Protein AF-A0A5C5RC49-F1 (afdb_monomer_lite)

Sequence (187 aa):
WRLLLGAFFLVVSAVVFGSLWFALTTGGRTPYQDWSENLYLILFGFVGFLGLVIAPTMTATSINGDRKDATLAVVQATPASGAQLATGKLLGAWIASCMLLLVSSPYIVWSIVAANYPLWSSLLGVVVIALLFLAYCGVGLGFSALLARPIGSAAVTQLTMLFLLIGLPIIAVMLVPATESEVDAQR

InterPro domains:
  IPR032688 ABC-2 type transporter permease protein NosY-like [PF12679] (47-177)

Foldseek 3Di:
DVVVLVVLLVVLVCQLVVLLVVLVVPPDPCSQLVSLQCLLVSNLVVLLLVLLLVLLVQQLVPLVVVVVPPCPVVPVVDPDPPVNVLVVSLVVSLVVSVVSVVSCVVSLVSSCVSNVDDPVVSVVSSVVSSVSSSVSSVLSSVLSVPDPDSVVSVVVSSVVSCCVSPVVVVVVVVCVVVVVVVVVVVD

pLDDT: mean 71.77, std 14.39, range [42.97, 91.94]

Organism: NCBI:txid2591848

Radius of gyration: 20.91 Å; chains: 1; bounding box: 70×30×52 Å

Secondary structure (DSSP, 8-state):
-HHHHHHHHHHHHHHHHHHHHHHHHH--SSHHHHHHHHHHHHHHHHHHHHHHHHHHHHHHHHHHHHHHTTTHHHHTTS---HHHHHHHHHHHHHHHHHHHHHHHHHHHHHHHHHHT--HHHHHHHHHHHHHHHHHHHHHHHHHHHH-SSHHHHHHHHHHHHHIIIIIHHHHHHHHHHHHHHHHTT--

Structure (mmCIF, N/CA/C/O backbone):
data_AF-A0A5C5RC49-F1
#
_entry.id   AF-A0A5C5RC49-F1
#
loop_
_atom_site.group_PDB
_atom_site.id
_atom_site.type_symbol
_atom_site.label_atom_id
_atom_site.label_alt_id
_atom_site.label_comp_id
_atom_site.label_asym_id
_atom_site.label_entity_id
_atom_site.label_seq_id
_atom_site.pdbx_PDB_ins_code
_atom_site.Cartn_x
_atom_site.Cartn_y
_atom_site.Cartn_z
_atom_site.occupancy
_atom_site.B_iso_or_equiv
_atom_site.auth_seq_id
_atom_site.auth_comp_id
_atom_site.auth_asym_id
_atom_site.auth_atom_id
_atom_site.pdbx_PDB_model_num
ATOM 1 N N . TRP A 1 1 ? -18.980 2.398 -2.121 1.00 66.62 1 TRP A N 1
ATOM 2 C CA . TRP A 1 1 ? -17.857 1.452 -2.290 1.00 66.62 1 TRP A CA 1
ATOM 3 C C . TRP A 1 1 ? -17.375 1.372 -3.744 1.00 66.62 1 TRP A C 1
ATOM 5 O O . TRP A 1 1 ? -16.218 1.686 -3.968 1.00 66.62 1 TRP A O 1
ATOM 15 N N . ARG A 1 2 ? -18.230 1.085 -4.747 1.00 78.75 2 ARG A N 1
ATOM 16 C CA . ARG A 1 2 ? -17.837 1.037 -6.182 1.00 78.75 2 ARG A CA 1
ATOM 17 C C . ARG A 1 2 ? -17.135 2.304 -6.688 1.00 78.75 2 ARG A C 1
ATOM 19 O O . ARG A 1 2 ? -16.097 2.204 -7.324 1.00 78.75 2 ARG A O 1
ATOM 26 N N . LEU A 1 3 ? -17.667 3.482 -6.352 1.00 83.69 3 LEU A N 1
ATOM 27 C CA . LEU A 1 3 ? -17.054 4.774 -6.700 1.00 83.69 3 LEU A CA 1
ATOM 28 C C . LEU A 1 3 ? -15.661 4.957 -6.085 1.00 83.69 3 LEU A C 1
ATOM 30 O O . LEU A 1 3 ? -14.779 5.512 -6.723 1.00 83.69 3 LEU A O 1
ATOM 34 N N . LEU A 1 4 ? -15.460 4.462 -4.864 1.00 81.19 4 LEU A N 1
ATOM 35 C CA . LEU A 1 4 ? -14.201 4.589 -4.132 1.00 81.19 4 LEU A CA 1
ATOM 36 C C . LEU A 1 4 ? -13.133 3.663 -4.735 1.00 81.19 4 LEU A C 1
ATOM 38 O O . LEU A 1 4 ? -12.010 4.095 -4.961 1.00 81.19 4 LEU A O 1
ATOM 42 N N . LEU A 1 5 ? -13.517 2.431 -5.093 1.00 82.50 5 LEU A N 1
ATOM 43 C CA . LEU A 1 5 ? -12.661 1.505 -5.844 1.00 82.50 5 LEU A CA 1
ATOM 44 C C . LEU A 1 5 ? -12.314 2.051 -7.235 1.00 82.50 5 LEU A C 1
ATOM 46 O O . LEU A 1 5 ? -11.162 1.980 -7.647 1.00 82.50 5 LEU A O 1
ATOM 50 N N . GLY A 1 6 ? -13.291 2.632 -7.938 1.00 84.69 6 GLY A N 1
ATOM 51 C CA . GLY A 1 6 ? -13.067 3.269 -9.237 1.00 84.69 6 GLY A CA 1
ATOM 52 C C . GLY A 1 6 ? -12.126 4.470 -9.144 1.00 84.69 6 GLY A C 1
ATOM 53 O O . GLY A 1 6 ? -11.192 4.574 -9.929 1.00 84.69 6 GLY A O 1
ATOM 54 N N . ALA A 1 7 ? -12.313 5.342 -8.151 1.00 87.31 7 ALA A N 1
ATOM 55 C CA . ALA A 1 7 ? -11.418 6.471 -7.907 1.00 87.31 7 ALA A CA 1
ATOM 56 C C . ALA A 1 7 ? -9.994 6.007 -7.567 1.00 87.31 7 ALA A C 1
ATOM 58 O O . ALA A 1 7 ? -9.033 6.533 -8.118 1.00 87.31 7 ALA A O 1
ATOM 59 N N . PHE A 1 8 ? -9.851 4.987 -6.717 1.00 85.44 8 PHE A N 1
ATOM 60 C CA . PHE A 1 8 ? -8.552 4.396 -6.399 1.00 85.44 8 PHE A CA 1
ATOM 61 C C . PHE A 1 8 ? -7.865 3.828 -7.647 1.00 85.44 8 PHE A C 1
ATOM 63 O O . PHE A 1 8 ? -6.704 4.136 -7.905 1.00 85.44 8 PHE A O 1
ATOM 70 N N . PHE A 1 9 ? -8.600 3.074 -8.467 1.00 88.00 9 PHE A N 1
ATOM 71 C CA . PHE A 1 9 ? -8.099 2.560 -9.739 1.00 88.00 9 PHE A CA 1
ATOM 72 C C . PHE A 1 9 ? -7.642 3.686 -10.674 1.00 88.00 9 PHE A C 1
ATOM 74 O O . PHE A 1 9 ? -6.575 3.586 -11.273 1.00 88.00 9 PHE A O 1
ATOM 81 N N . LEU A 1 10 ? -8.403 4.782 -10.767 1.00 90.44 10 LEU A N 1
ATOM 82 C CA . LEU A 1 10 ? -8.031 5.950 -11.568 1.00 90.44 10 LEU A CA 1
ATOM 83 C C . LEU A 1 10 ? -6.756 6.625 -11.057 1.00 90.44 10 LEU A C 1
ATOM 85 O O . LEU A 1 10 ? -5.917 7.011 -11.863 1.00 90.44 10 LEU A O 1
ATOM 89 N N . VAL A 1 11 ? -6.580 6.735 -9.739 1.00 90.44 11 VAL A N 1
ATOM 90 C CA . VAL A 1 11 ? -5.355 7.289 -9.144 1.00 90.44 11 VAL A CA 1
ATOM 91 C C . VAL A 1 11 ? -4.150 6.403 -9.460 1.00 90.44 11 VAL A C 1
ATOM 93 O O . VAL A 1 11 ? -3.125 6.911 -9.907 1.00 90.44 11 VAL A O 1
ATOM 96 N N . VAL A 1 12 ? -4.277 5.082 -9.301 1.00 89.19 12 VAL A N 1
ATOM 97 C CA . VAL A 1 12 ? -3.217 4.130 -9.674 1.00 89.19 12 VAL A CA 1
ATOM 98 C C . VAL A 1 12 ? -2.906 4.233 -11.169 1.00 89.19 12 VAL A C 1
ATOM 100 O O . VAL A 1 12 ? -1.741 4.330 -11.547 1.00 89.19 12 VAL A O 1
ATOM 103 N N . SER A 1 13 ? -3.938 4.305 -12.014 1.00 89.25 13 SER A N 1
ATOM 104 C CA . SER A 1 13 ? -3.789 4.496 -13.461 1.00 89.25 13 SER A CA 1
ATOM 105 C C . SER A 1 13 ? -3.012 5.774 -13.771 1.00 89.25 13 SER A C 1
ATOM 107 O O . SER A 1 13 ? -2.059 5.745 -14.542 1.00 89.25 13 SER A O 1
ATOM 109 N N . ALA A 1 14 ? -3.386 6.894 -13.149 1.00 91.94 14 ALA A N 1
ATOM 110 C CA . ALA A 1 14 ? -2.744 8.184 -13.361 1.00 91.94 14 ALA A CA 1
ATOM 111 C C . ALA A 1 14 ? -1.259 8.160 -12.978 1.00 91.94 14 ALA A C 1
ATOM 113 O O . ALA A 1 14 ? -0.447 8.751 -13.681 1.00 91.94 14 ALA A O 1
ATOM 114 N N . VAL A 1 15 ? -0.883 7.444 -11.916 1.00 90.69 15 VAL A N 1
ATOM 115 C CA . VAL A 1 15 ? 0.526 7.282 -11.528 1.00 90.69 15 VAL A CA 1
ATOM 116 C C . VAL A 1 15 ? 1.288 6.401 -12.517 1.00 90.69 15 VAL A C 1
ATOM 118 O O . VAL A 1 15 ? 2.389 6.760 -12.932 1.00 90.69 15 VAL A O 1
ATOM 121 N N . VAL A 1 16 ? 0.706 5.283 -12.955 1.00 89.88 16 VAL A N 1
ATOM 122 C CA . VAL A 1 16 ? 1.338 4.397 -13.948 1.00 89.88 16 VAL A CA 1
ATOM 123 C C . VAL A 1 16 ? 1.540 5.131 -15.273 1.00 89.88 16 VAL A C 1
ATOM 125 O O . VAL A 1 16 ? 2.661 5.202 -15.771 1.00 89.88 16 VAL A O 1
ATOM 128 N N . PHE A 1 17 ? 0.491 5.747 -15.818 1.00 90.06 17 PHE A N 1
ATOM 129 C CA . PHE A 1 17 ? 0.583 6.485 -17.078 1.00 90.06 17 PHE A CA 1
ATOM 130 C C . PHE A 1 17 ? 1.396 7.775 -16.948 1.00 90.06 17 PHE A C 1
ATOM 132 O O . PHE A 1 17 ? 2.130 8.121 -17.869 1.00 90.06 17 PHE A O 1
ATOM 139 N N . GLY A 1 18 ? 1.319 8.466 -15.810 1.00 88.94 18 GLY A N 1
ATOM 140 C CA . GLY A 1 18 ? 2.111 9.664 -15.539 1.00 88.94 18 GLY A CA 1
ATOM 141 C C . GLY A 1 18 ? 3.605 9.362 -15.446 1.00 88.94 18 GLY A C 1
ATOM 142 O O . GLY A 1 18 ? 4.409 10.077 -16.038 1.00 88.94 18 GLY A O 1
ATOM 143 N N . SER A 1 19 ? 3.982 8.269 -14.775 1.00 87.81 19 SER A N 1
ATOM 144 C CA . SER A 1 19 ? 5.380 7.819 -14.718 1.00 87.81 19 SER A CA 1
ATOM 145 C C . SER A 1 19 ? 5.897 7.358 -16.082 1.00 87.81 19 SER A C 1
ATOM 147 O O . SER A 1 19 ? 7.030 7.680 -16.431 1.00 87.81 19 SER A O 1
ATOM 149 N N . LEU A 1 20 ? 5.061 6.681 -16.882 1.00 88.31 20 LEU A N 1
ATOM 150 C CA . LEU A 1 20 ? 5.400 6.302 -18.255 1.00 88.31 20 LEU A CA 1
ATOM 151 C C . LEU A 1 20 ? 5.622 7.537 -19.127 1.00 88.31 20 LEU A C 1
ATOM 153 O O . LEU A 1 20 ? 6.622 7.626 -19.831 1.00 88.31 20 LEU A O 1
ATOM 157 N N . TRP A 1 21 ? 4.701 8.500 -19.064 1.00 90.69 21 TRP A N 1
ATOM 158 C CA . TRP A 1 21 ? 4.816 9.757 -19.794 1.00 90.69 21 TRP A CA 1
ATOM 159 C C . TRP A 1 21 ? 6.110 10.483 -19.433 1.00 90.69 21 TRP A C 1
ATOM 161 O O . TRP A 1 21 ? 6.878 10.842 -20.321 1.00 90.69 21 TRP A O 1
ATOM 171 N N . PHE A 1 22 ? 6.385 10.630 -18.134 1.00 88.44 22 PHE A N 1
ATOM 172 C CA . PHE A 1 22 ? 7.611 11.253 -17.652 1.00 88.44 22 PHE A CA 1
ATOM 173 C C . PHE A 1 22 ? 8.847 10.546 -18.217 1.00 88.44 22 PHE A C 1
ATOM 175 O O . PHE A 1 22 ? 9.654 11.187 -18.886 1.00 88.44 22 PHE A O 1
ATOM 182 N N . ALA A 1 23 ? 8.932 9.221 -18.066 1.00 87.75 23 ALA A N 1
ATOM 183 C CA . ALA A 1 23 ? 10.041 8.427 -18.583 1.00 87.75 23 ALA A CA 1
ATOM 184 C C . ALA A 1 23 ? 10.232 8.584 -20.097 1.00 87.75 23 ALA A C 1
ATOM 186 O O . ALA A 1 23 ? 11.359 8.730 -20.553 1.00 87.75 23 ALA A O 1
ATOM 187 N N . LEU A 1 24 ? 9.152 8.620 -20.880 1.00 87.94 24 LEU A N 1
ATOM 188 C CA . LEU A 1 24 ? 9.233 8.825 -22.327 1.00 87.94 24 LEU A CA 1
ATOM 189 C C . LEU A 1 24 ? 9.702 10.238 -22.704 1.00 87.94 24 LEU A C 1
ATOM 191 O O . LEU A 1 24 ? 10.361 10.401 -23.726 1.00 87.94 24 LEU A O 1
ATOM 195 N N . THR A 1 25 ? 9.377 11.253 -21.900 1.00 87.56 25 THR A N 1
ATOM 196 C CA . THR A 1 25 ? 9.756 12.650 -22.180 1.00 87.56 25 THR A CA 1
ATOM 197 C C . THR A 1 25 ? 11.151 13.038 -21.702 1.00 87.56 25 THR A C 1
ATOM 199 O O . THR A 1 25 ? 11.770 13.915 -22.300 1.00 87.56 25 THR A O 1
ATOM 202 N N . THR A 1 26 ? 11.646 12.420 -20.629 1.00 84.12 26 THR A N 1
ATOM 203 C CA . THR A 1 26 ? 12.928 12.781 -20.000 1.00 84.12 26 THR A CA 1
ATOM 204 C C . THR A 1 26 ? 13.979 11.680 -20.088 1.00 84.12 26 THR A C 1
ATOM 206 O O . THR A 1 26 ? 15.128 11.909 -19.717 1.00 84.12 26 THR A O 1
ATOM 209 N N . GLY A 1 27 ? 13.597 10.473 -20.506 1.00 76.81 27 GLY A N 1
ATOM 210 C CA . GLY A 1 27 ? 14.473 9.309 -20.523 1.00 76.81 27 GLY A CA 1
ATOM 211 C C . GLY A 1 27 ? 15.501 9.327 -21.652 1.00 76.81 27 GLY A C 1
ATOM 212 O O . GLY A 1 27 ? 15.390 10.065 -22.630 1.00 76.81 27 GLY A O 1
ATOM 213 N N . GLY A 1 28 ? 16.536 8.503 -21.478 1.00 78.50 28 GLY A N 1
ATOM 214 C CA . GLY A 1 28 ? 17.680 8.405 -22.382 1.00 78.50 28 GLY A CA 1
ATOM 215 C C . GLY A 1 28 ? 17.422 7.522 -23.607 1.00 78.50 28 GLY A C 1
ATOM 216 O O . GLY A 1 28 ? 16.374 7.570 -24.238 1.00 78.50 28 GLY A O 1
ATOM 217 N N . ARG A 1 29 ? 18.407 6.697 -23.978 1.00 77.81 29 ARG A N 1
ATOM 218 C CA . ARG A 1 29 ? 18.340 5.853 -25.188 1.00 77.81 29 ARG A CA 1
ATOM 219 C C . ARG A 1 29 ? 17.318 4.710 -25.106 1.00 77.81 29 ARG A C 1
ATOM 221 O O . ARG A 1 29 ? 16.842 4.277 -26.152 1.00 77.81 29 ARG A O 1
ATOM 228 N N . THR A 1 30 ? 16.971 4.243 -23.906 1.00 84.12 30 THR A N 1
ATOM 229 C CA . THR A 1 30 ? 16.052 3.110 -23.669 1.00 84.12 30 THR A CA 1
ATOM 230 C C . THR A 1 30 ? 14.962 3.446 -22.637 1.00 84.12 30 THR A C 1
ATOM 232 O O . THR A 1 30 ? 14.794 2.719 -21.658 1.00 84.12 30 THR A O 1
ATOM 235 N N . PRO A 1 31 ? 14.153 4.506 -22.854 1.00 82.62 31 PRO A N 1
ATOM 236 C CA . PRO A 1 31 ? 13.279 5.058 -21.813 1.00 82.62 31 PRO A CA 1
ATOM 237 C C . PRO A 1 31 ? 12.249 4.061 -21.267 1.00 82.62 31 PRO A C 1
ATOM 239 O O . PRO A 1 31 ? 11.915 4.082 -20.086 1.00 82.62 31 PRO A O 1
ATOM 242 N N . TYR A 1 32 ? 11.734 3.179 -22.130 1.00 82.69 32 TYR A N 1
ATOM 243 C CA . TYR A 1 32 ? 10.733 2.187 -21.742 1.00 82.69 32 TYR A CA 1
ATOM 244 C C . TYR A 1 32 ? 11.319 1.059 -20.884 1.00 82.69 32 TYR A C 1
ATOM 246 O O . TYR A 1 32 ? 10.666 0.627 -19.939 1.00 82.69 32 TYR A O 1
ATOM 254 N N . GLN A 1 33 ? 12.535 0.590 -21.192 1.00 83.75 33 GLN A N 1
ATOM 255 C CA . GLN A 1 33 ? 13.172 -0.488 -20.427 1.00 83.75 33 GLN A CA 1
ATOM 256 C C . GLN A 1 33 ? 13.501 -0.013 -19.012 1.00 83.75 33 GLN A C 1
ATOM 258 O O . GLN A 1 33 ? 13.081 -0.655 -18.050 1.00 83.75 33 GLN A O 1
ATOM 263 N N . ASP A 1 34 ? 14.117 1.165 -18.896 1.00 84.06 34 ASP A N 1
ATOM 264 C CA . ASP A 1 34 ? 14.478 1.765 -17.608 1.00 84.06 34 ASP A CA 1
ATOM 265 C C . ASP A 1 34 ? 13.229 2.006 -16.739 1.00 84.06 34 ASP A C 1
ATOM 267 O O . ASP A 1 34 ? 13.216 1.748 -15.534 1.00 84.06 34 ASP A O 1
ATOM 271 N N . TRP A 1 35 ? 12.132 2.465 -17.349 1.00 87.19 35 TRP A N 1
ATOM 272 C CA . TRP A 1 35 ? 10.854 2.622 -16.654 1.00 87.19 35 TRP A CA 1
ATOM 273 C C . TRP A 1 35 ? 10.251 1.282 -16.229 1.00 87.19 35 TRP A C 1
ATOM 275 O O . TRP A 1 35 ? 9.778 1.155 -15.101 1.00 87.19 35 TRP A O 1
ATOM 285 N N . SER A 1 36 ? 10.271 0.281 -17.112 1.00 84.62 36 SER A N 1
ATOM 286 C CA . SER A 1 36 ? 9.673 -1.028 -16.844 1.00 84.62 36 SER A CA 1
ATOM 287 C C . SER A 1 36 ? 10.362 -1.773 -15.704 1.00 84.62 36 SER A C 1
ATOM 289 O O . SER A 1 36 ? 9.681 -2.436 -14.928 1.00 84.62 36 SER A O 1
ATOM 291 N N . GLU A 1 37 ? 11.676 -1.608 -15.544 1.00 83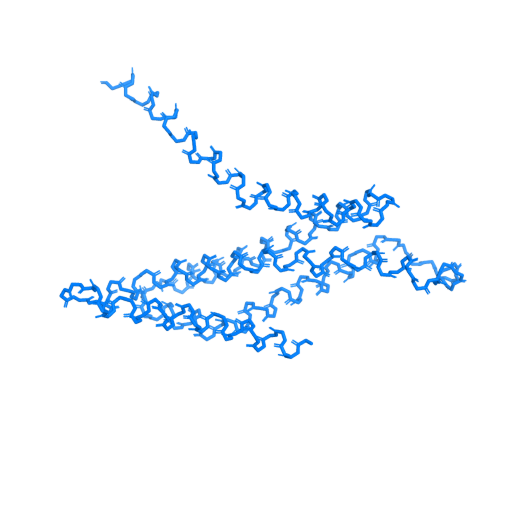.88 37 GLU A N 1
ATOM 292 C CA . GLU A 1 37 ? 12.439 -2.184 -14.434 1.00 83.88 37 GLU A CA 1
ATOM 293 C C . GLU A 1 37 ? 12.026 -1.555 -13.092 1.00 83.88 37 GLU A C 1
ATOM 295 O O . GLU A 1 37 ? 11.795 -2.248 -12.101 1.00 83.88 37 GLU A O 1
ATOM 300 N N . ASN A 1 38 ? 11.814 -0.236 -13.084 1.00 84.75 38 ASN A N 1
ATOM 301 C CA . ASN A 1 38 ? 11.405 0.512 -11.894 1.00 84.75 38 ASN A CA 1
ATOM 302 C C . ASN A 1 38 ? 9.900 0.443 -11.599 1.00 84.75 38 ASN A C 1
ATOM 304 O O . ASN A 1 38 ? 9.473 0.752 -10.482 1.00 84.75 38 ASN A O 1
ATOM 308 N N . LEU A 1 39 ? 9.081 0.019 -12.566 1.00 85.75 39 LEU A N 1
ATOM 309 C CA . LEU A 1 39 ? 7.628 -0.043 -12.419 1.00 85.75 39 LEU A CA 1
ATOM 310 C C . LEU A 1 39 ? 7.194 -0.891 -11.227 1.00 85.75 39 LEU A C 1
ATOM 312 O O . LEU A 1 39 ? 6.215 -0.556 -10.564 1.00 85.75 39 LEU A O 1
ATOM 316 N N . TYR A 1 40 ? 7.923 -1.971 -10.951 1.00 83.62 40 TYR A N 1
ATOM 317 C CA . TYR A 1 40 ? 7.632 -2.862 -9.834 1.00 83.62 40 TYR A CA 1
ATOM 318 C C . TYR A 1 40 ? 7.725 -2.149 -8.492 1.00 83.62 40 TYR A C 1
ATOM 320 O O . TYR A 1 40 ? 6.772 -2.172 -7.711 1.00 83.62 40 TYR A O 1
ATOM 328 N N . LEU A 1 41 ? 8.830 -1.443 -8.259 1.00 84.81 41 LEU A N 1
ATOM 329 C CA . LEU A 1 41 ? 9.036 -0.667 -7.040 1.00 84.81 41 LEU A CA 1
ATOM 330 C C . LEU A 1 41 ? 8.027 0.476 -6.921 1.00 84.81 41 LEU A C 1
ATOM 332 O O . LEU A 1 41 ? 7.433 0.653 -5.857 1.00 84.81 41 LEU A O 1
ATOM 336 N N . ILE A 1 42 ? 7.790 1.213 -8.011 1.00 86.38 42 ILE A N 1
ATOM 337 C CA . ILE A 1 42 ? 6.830 2.324 -8.033 1.00 86.38 42 ILE A CA 1
ATOM 338 C C . ILE A 1 42 ? 5.431 1.815 -7.684 1.00 86.38 42 ILE A C 1
ATOM 340 O O . ILE A 1 42 ? 4.762 2.384 -6.825 1.00 86.38 42 ILE A O 1
ATOM 344 N N . LEU A 1 43 ? 4.987 0.730 -8.321 1.00 86.81 43 LEU A N 1
ATOM 345 C CA . LEU A 1 43 ? 3.630 0.231 -8.166 1.00 86.81 43 LEU A CA 1
ATOM 346 C C . LEU A 1 43 ? 3.406 -0.410 -6.792 1.00 86.81 43 LEU A C 1
ATOM 348 O O . LEU A 1 43 ? 2.451 -0.044 -6.109 1.00 86.81 43 LEU A O 1
ATOM 352 N N . PHE A 1 44 ? 4.278 -1.328 -6.362 1.00 83.75 44 PHE A N 1
ATOM 353 C CA . PHE A 1 44 ? 4.154 -1.970 -5.048 1.00 83.75 44 PHE A CA 1
ATOM 354 C C . PHE A 1 44 ? 4.321 -0.958 -3.913 1.00 83.75 44 PHE A C 1
ATOM 356 O O . PHE A 1 44 ? 3.549 -0.989 -2.954 1.00 83.75 44 PHE A O 1
ATOM 363 N N . GLY A 1 45 ? 5.272 -0.028 -4.042 1.00 83.94 45 GLY A N 1
ATOM 364 C CA . GLY A 1 45 ? 5.480 1.049 -3.079 1.00 83.94 45 GLY A CA 1
ATOM 365 C C . GLY A 1 45 ? 4.272 1.977 -2.988 1.00 83.94 45 GLY A C 1
ATOM 366 O O . GLY A 1 45 ? 3.760 2.212 -1.897 1.00 83.94 45 GLY A O 1
ATOM 367 N N . PHE A 1 46 ? 3.756 2.457 -4.120 1.00 85.62 46 PHE A N 1
ATOM 368 C CA . PHE A 1 46 ? 2.627 3.387 -4.147 1.00 85.62 46 PHE A CA 1
ATOM 369 C C . PHE A 1 46 ? 1.309 2.744 -3.699 1.00 85.62 46 PHE A C 1
ATOM 371 O O . PHE A 1 46 ? 0.599 3.305 -2.862 1.00 85.62 46 PHE A O 1
ATOM 378 N N . VAL A 1 47 ? 0.979 1.557 -4.221 1.00 87.12 47 VAL A N 1
ATOM 379 C CA . VAL A 1 47 ? -0.242 0.825 -3.846 1.00 87.12 47 VAL A CA 1
ATOM 380 C C . VAL A 1 47 ? -0.179 0.393 -2.383 1.00 87.12 47 VAL A C 1
ATOM 382 O O . VAL A 1 47 ? -1.171 0.538 -1.669 1.00 87.12 47 VAL A O 1
ATOM 385 N N . GLY A 1 48 ? 0.979 -0.086 -1.920 1.00 83.44 48 GLY A N 1
ATOM 386 C CA . GLY A 1 48 ? 1.210 -0.415 -0.516 1.00 83.44 48 GLY A CA 1
ATOM 387 C C . GLY A 1 48 ? 1.055 0.808 0.384 1.00 83.44 48 GLY A C 1
ATOM 388 O O . GLY A 1 48 ? 0.305 0.758 1.354 1.00 83.44 48 GLY A O 1
ATOM 389 N N . PHE A 1 49 ? 1.678 1.932 0.026 1.00 81.62 49 PHE A N 1
ATOM 390 C CA . PHE A 1 49 ? 1.592 3.183 0.778 1.00 81.62 49 PHE A CA 1
ATOM 391 C C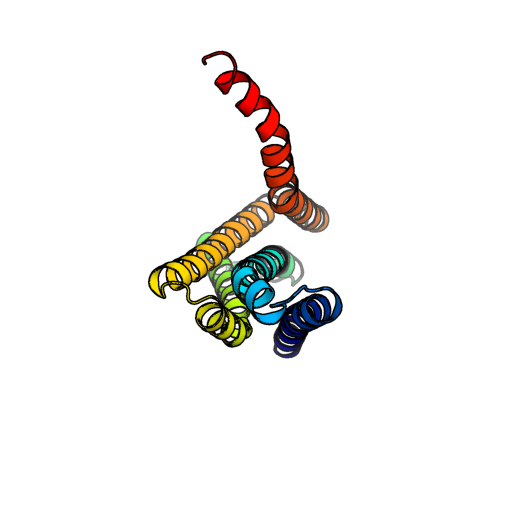 . PHE A 1 49 ? 0.157 3.713 0.863 1.00 81.62 49 PHE A C 1
ATOM 393 O O . PHE A 1 49 ? -0.355 3.927 1.960 1.00 81.62 49 PHE A O 1
ATOM 400 N N . LEU A 1 50 ? -0.536 3.877 -0.270 1.00 82.75 50 LEU A N 1
ATOM 401 C CA . LEU A 1 50 ? -1.923 4.347 -0.255 1.00 82.75 50 LEU A CA 1
ATOM 402 C C . LEU A 1 50 ? -2.852 3.368 0.461 1.00 82.75 50 LEU A C 1
ATOM 404 O O . LEU A 1 50 ? -3.723 3.795 1.217 1.00 82.75 50 LEU A O 1
ATOM 408 N N . GLY A 1 51 ? -2.666 2.065 0.254 1.00 81.56 51 GLY A N 1
ATOM 409 C CA . GLY A 1 51 ? -3.431 1.046 0.958 1.00 81.56 51 GLY A CA 1
ATOM 410 C C . GLY A 1 51 ? -3.238 1.132 2.472 1.00 81.56 51 GLY A C 1
ATOM 411 O O . GLY A 1 51 ? -4.225 1.119 3.202 1.00 81.56 51 GLY A O 1
ATOM 412 N N . LEU A 1 52 ? -2.004 1.338 2.943 1.00 76.62 52 LEU A N 1
ATOM 413 C CA . LEU A 1 52 ? -1.683 1.532 4.362 1.00 76.62 52 LEU A CA 1
ATOM 414 C C . LEU A 1 52 ? -2.269 2.819 4.951 1.00 76.62 52 LEU A C 1
ATOM 416 O O . LEU A 1 52 ? -2.580 2.843 6.137 1.00 76.62 52 LEU A O 1
ATOM 420 N N . VAL A 1 53 ? -2.455 3.876 4.157 1.00 76.12 53 VAL A N 1
ATOM 421 C CA . VAL A 1 53 ? -3.128 5.114 4.597 1.00 76.12 53 VAL A CA 1
ATOM 422 C C . VAL A 1 53 ? -4.650 4.924 4.681 1.00 76.12 53 VAL A C 1
ATOM 424 O O . VAL A 1 53 ? -5.313 5.397 5.611 1.00 76.12 53 VAL A O 1
ATOM 427 N N . ILE A 1 54 ? -5.235 4.211 3.717 1.00 73.19 54 ILE A N 1
ATOM 428 C CA . ILE A 1 54 ? -6.690 4.021 3.618 1.00 73.19 54 ILE A CA 1
ATOM 429 C C . ILE A 1 54 ? -7.190 2.966 4.621 1.00 73.19 54 ILE A C 1
ATOM 431 O O . ILE A 1 54 ? -8.238 3.160 5.246 1.00 73.19 54 ILE A O 1
ATOM 435 N N . ALA A 1 55 ? -6.443 1.876 4.813 1.00 69.56 55 ALA A N 1
ATOM 436 C CA . ALA A 1 55 ? -6.792 0.743 5.672 1.00 69.56 55 ALA A CA 1
ATOM 437 C C . ALA A 1 55 ? -7.180 1.133 7.123 1.00 69.56 55 ALA A C 1
ATOM 439 O O . ALA A 1 55 ? -8.274 0.772 7.578 1.00 69.56 55 ALA A O 1
ATOM 440 N N . PRO A 1 56 ? -6.384 1.923 7.871 1.00 63.44 56 PRO A N 1
ATOM 441 C CA . PRO A 1 56 ? -6.743 2.337 9.225 1.00 63.44 56 PRO A CA 1
ATOM 442 C C . PRO A 1 56 ? -7.895 3.344 9.250 1.00 63.44 56 PRO A C 1
ATOM 444 O O . PRO A 1 56 ? -8.682 3.337 10.192 1.00 63.44 56 PRO A O 1
ATOM 447 N N . THR A 1 57 ? -8.066 4.154 8.202 1.00 64.25 57 THR A N 1
ATOM 448 C CA . THR A 1 57 ? -9.176 5.116 8.091 1.00 64.25 57 THR A CA 1
ATOM 449 C C . THR A 1 57 ? -10.533 4.406 8.003 1.00 64.25 57 THR A C 1
ATOM 451 O O . THR A 1 57 ? -11.497 4.811 8.657 1.00 64.25 57 THR A O 1
ATOM 454 N N . MET A 1 58 ? -10.594 3.296 7.261 1.00 62.75 58 MET A N 1
ATOM 455 C CA . MET A 1 58 ? -11.773 2.419 7.193 1.00 62.75 58 MET A CA 1
ATOM 456 C C . MET A 1 58 ? -12.077 1.751 8.543 1.00 62.75 58 MET A C 1
ATOM 458 O O . MET A 1 58 ? -13.231 1.487 8.870 1.00 62.75 58 MET A O 1
ATOM 462 N N . THR A 1 59 ? -11.043 1.508 9.348 1.00 59.72 59 THR A N 1
ATOM 463 C CA . THR A 1 59 ? -11.149 0.748 10.596 1.00 59.72 59 THR A CA 1
ATOM 464 C C . THR A 1 59 ? -11.492 1.636 11.806 1.00 59.72 59 THR A C 1
ATOM 466 O O . THR A 1 59 ? -12.333 1.270 12.632 1.00 59.72 59 THR A O 1
ATOM 469 N N . ALA A 1 60 ? -10.910 2.840 11.873 1.00 52.09 60 ALA A N 1
ATOM 470 C CA . ALA A 1 60 ? -11.021 3.793 12.985 1.00 52.09 60 ALA A CA 1
ATOM 471 C C . ALA A 1 60 ? -12.436 4.365 13.198 1.00 52.09 60 ALA A C 1
ATOM 473 O O . ALA A 1 60 ? -12.764 4.838 14.286 1.00 52.09 60 ALA A O 1
ATOM 474 N N . THR A 1 61 ? -13.295 4.325 12.177 1.00 51.41 61 THR A N 1
ATOM 475 C CA . THR A 1 61 ? -14.673 4.839 12.258 1.00 51.41 61 THR A CA 1
ATOM 476 C C . THR A 1 61 ? -15.693 3.782 12.690 1.00 51.41 61 THR A C 1
ATOM 478 O O . THR A 1 61 ? -16.791 4.144 13.112 1.00 51.41 61 THR A O 1
ATOM 481 N N . SER A 1 62 ? -15.339 2.490 12.672 1.00 51.91 62 SER A N 1
ATOM 482 C CA . SER A 1 62 ? -16.305 1.407 12.910 1.00 51.91 62 SER A CA 1
ATOM 483 C C . SER A 1 62 ? -16.749 1.267 14.374 1.00 51.91 62 SER A C 1
ATOM 485 O O . SER A 1 62 ? -17.889 0.889 14.620 1.00 51.91 62 SER A O 1
ATOM 487 N N . ILE A 1 63 ? -15.899 1.579 15.361 1.00 50.66 63 ILE A N 1
ATOM 488 C CA . ILE A 1 63 ? -16.264 1.533 16.796 1.00 50.66 63 ILE A CA 1
ATOM 489 C C . ILE A 1 63 ? -16.931 2.844 17.239 1.00 50.66 63 ILE A C 1
ATOM 491 O O . ILE A 1 63 ? -17.875 2.836 18.028 1.00 50.66 63 ILE A O 1
ATOM 495 N N . ASN A 1 64 ? -16.482 3.980 16.694 1.00 49.66 64 ASN A N 1
ATOM 496 C CA . ASN A 1 64 ? -17.098 5.283 16.951 1.00 49.66 64 ASN A CA 1
ATOM 497 C C . ASN A 1 64 ? -18.521 5.400 16.373 1.00 49.66 64 ASN A C 1
ATOM 499 O O . ASN A 1 64 ? -19.322 6.148 16.931 1.00 49.66 64 ASN A O 1
ATOM 503 N N . GLY A 1 65 ? -18.828 4.685 15.282 1.00 47.84 65 GLY A N 1
ATOM 504 C CA . GLY A 1 65 ? -20.169 4.604 14.691 1.00 47.84 65 GLY A CA 1
ATOM 505 C C . GLY A 1 65 ? -21.190 3.951 15.627 1.00 47.84 65 GLY A C 1
ATOM 506 O O . GLY A 1 65 ? -22.221 4.555 15.907 1.00 47.84 65 GLY A O 1
ATOM 507 N N . ASP A 1 66 ? -20.851 2.803 16.230 1.00 51.09 66 ASP A N 1
ATOM 508 C CA . ASP A 1 66 ? -21.743 2.083 17.163 1.00 51.09 66 ASP A CA 1
ATOM 509 C C . ASP A 1 66 ? -22.101 2.912 18.409 1.00 51.09 66 ASP A C 1
ATOM 511 O O . ASP A 1 66 ? -23.194 2.784 18.958 1.00 51.09 66 ASP A O 1
ATOM 515 N N . ARG A 1 67 ? -21.203 3.799 18.864 1.00 52.12 67 ARG A N 1
ATOM 516 C CA . ARG A 1 67 ? -21.492 4.711 19.987 1.00 52.12 67 ARG A CA 1
ATOM 517 C C . ARG A 1 67 ? -22.444 5.848 19.610 1.00 52.12 67 ARG A C 1
ATOM 519 O O . ARG A 1 67 ? -23.054 6.431 20.504 1.00 52.12 67 ARG A O 1
ATOM 526 N N . LYS A 1 68 ? -22.546 6.193 18.323 1.00 43.97 68 LYS A N 1
ATOM 527 C CA . LYS A 1 68 ? -23.342 7.323 17.823 1.00 43.97 68 LYS A CA 1
ATOM 528 C C . LYS A 1 68 ? -24.789 6.930 17.492 1.00 43.97 68 LYS A C 1
ATOM 530 O O . LYS A 1 68 ? -25.658 7.789 17.574 1.00 43.97 68 LYS A O 1
ATOM 535 N N . ASP A 1 69 ? -25.044 5.646 17.230 1.00 46.91 69 ASP A N 1
ATOM 536 C CA . ASP A 1 69 ? -26.359 5.114 16.825 1.00 46.91 69 ASP A CA 1
ATOM 537 C C . ASP A 1 69 ? -27.244 4.597 17.982 1.00 46.91 69 ASP A C 1
ATOM 539 O O . ASP A 1 69 ? -28.266 3.961 17.745 1.00 46.91 69 ASP A O 1
ATOM 543 N N . ALA A 1 70 ? -26.910 4.888 19.247 1.00 47.50 70 ALA A N 1
ATOM 544 C CA . ALA A 1 70 ? -27.784 4.622 20.403 1.00 47.50 70 ALA A CA 1
ATOM 545 C C . ALA A 1 70 ? -28.299 3.161 20.546 1.00 47.50 70 ALA A C 1
ATOM 547 O O . ALA A 1 70 ? -29.386 2.926 21.069 1.00 47.50 70 ALA A O 1
ATOM 548 N N . THR A 1 71 ? -27.515 2.147 20.162 1.00 48.44 71 THR A N 1
ATOM 549 C CA . THR A 1 71 ? -27.881 0.714 20.280 1.00 48.44 71 THR A CA 1
ATOM 550 C C . THR A 1 71 ? -27.403 0.036 21.571 1.00 48.44 71 THR A C 1
ATOM 552 O O . THR A 1 71 ? -27.449 -1.189 21.691 1.00 48.44 71 THR A O 1
ATOM 555 N N . LEU A 1 72 ? -27.012 0.806 22.595 1.00 48.91 72 LEU A N 1
ATOM 556 C CA . LEU A 1 72 ? -26.678 0.269 23.926 1.00 48.91 72 LEU A CA 1
ATOM 557 C C . LEU A 1 72 ? -27.856 -0.477 24.584 1.00 48.91 72 LEU A C 1
ATOM 559 O O . LEU A 1 72 ? -27.623 -1.383 25.378 1.00 48.91 72 LEU A O 1
ATOM 563 N N . ALA A 1 73 ? -29.101 -0.156 24.215 1.00 48.94 73 ALA A N 1
ATOM 564 C CA . ALA A 1 73 ? -30.298 -0.823 24.734 1.00 48.94 73 ALA A CA 1
ATOM 565 C C . ALA A 1 73 ? -30.618 -2.173 24.052 1.00 48.94 73 ALA A C 1
ATOM 567 O O . ALA A 1 73 ? -31.293 -3.004 24.648 1.00 48.94 73 ALA A O 1
ATOM 568 N N . VAL A 1 74 ? -30.133 -2.420 22.827 1.00 48.75 74 VAL A N 1
ATOM 569 C CA . VAL A 1 74 ? -30.462 -3.639 22.051 1.00 48.75 74 VAL A CA 1
ATOM 570 C C . VAL A 1 74 ? -29.367 -4.709 22.161 1.00 48.75 74 VAL A C 1
ATOM 572 O O . VAL A 1 74 ? -29.663 -5.901 22.109 1.00 48.75 74 VAL A O 1
ATOM 575 N N . VAL A 1 75 ? -28.107 -4.324 22.402 1.00 46.38 75 VAL A N 1
ATOM 576 C CA . VAL A 1 75 ? -26.993 -5.286 22.552 1.00 46.38 75 VAL A CA 1
ATOM 577 C C . VAL A 1 75 ? -26.959 -5.946 23.939 1.00 46.38 75 VAL A C 1
ATOM 579 O O . VAL A 1 75 ? -26.428 -7.045 24.077 1.00 46.38 75 VAL A O 1
ATOM 582 N N . GLN A 1 76 ? -27.609 -5.367 24.957 1.00 48.16 76 GLN A N 1
ATOM 583 C CA . GLN A 1 76 ? -27.744 -6.005 26.279 1.00 48.16 76 GLN A CA 1
ATOM 584 C C . GLN A 1 76 ? -28.559 -7.315 26.265 1.00 48.16 76 GLN A C 1
ATOM 586 O O . GLN A 1 76 ? -28.576 -8.023 27.268 1.00 48.16 76 GLN A O 1
ATOM 591 N N . ALA A 1 77 ? -29.196 -7.669 25.144 1.00 46.75 77 ALA A N 1
ATOM 592 C CA . ALA A 1 77 ? -29.974 -8.898 24.998 1.00 46.75 77 ALA A CA 1
ATOM 593 C C . ALA A 1 77 ? -29.223 -10.063 24.312 1.00 46.75 77 ALA A C 1
ATOM 595 O O . ALA A 1 77 ? -29.805 -11.132 24.153 1.00 46.75 77 ALA A O 1
ATOM 596 N N . THR A 1 78 ? -27.954 -9.909 23.897 1.00 51.62 78 THR A N 1
ATOM 597 C CA . THR A 1 78 ? -27.181 -11.002 23.259 1.00 51.62 78 THR A CA 1
ATOM 598 C C . THR A 1 78 ? -25.796 -11.149 23.903 1.00 51.62 78 THR A C 1
ATOM 600 O O . THR A 1 78 ? -25.044 -10.176 23.920 1.00 51.62 78 THR A O 1
ATOM 603 N N . PRO A 1 79 ? -25.390 -12.338 24.395 1.00 45.66 79 PRO A N 1
ATOM 604 C CA . PRO A 1 79 ? -24.062 -12.565 24.960 1.00 45.66 79 PRO A CA 1
ATOM 605 C C . PRO A 1 79 ? -23.030 -12.735 23.831 1.00 45.66 79 PRO A C 1
ATOM 607 O O . PRO A 1 79 ? -22.429 -13.792 23.665 1.00 45.66 79 PRO A O 1
ATOM 610 N N . ALA A 1 80 ? -22.844 -11.707 23.005 1.00 51.66 80 ALA A N 1
ATOM 611 C CA . ALA A 1 80 ? -21.744 -11.655 22.050 1.00 51.66 80 ALA A CA 1
ATOM 612 C C . ALA A 1 80 ? -20.542 -11.012 22.751 1.00 51.66 80 ALA A C 1
ATOM 614 O O . ALA A 1 80 ? -20.609 -9.859 23.178 1.00 51.66 80 ALA A O 1
ATOM 615 N N . SER A 1 81 ? -19.441 -11.753 22.914 1.00 58.34 81 SER A N 1
ATOM 616 C CA . SER A 1 81 ? -18.247 -11.201 23.562 1.00 58.34 81 SER A CA 1
ATOM 617 C C . SER A 1 81 ? -17.691 -10.035 22.732 1.00 58.34 81 SER A C 1
ATOM 619 O O . SER A 1 81 ? -17.622 -10.109 21.503 1.00 58.34 81 SER A O 1
ATOM 621 N N . GLY A 1 82 ? -17.269 -8.945 23.384 1.00 58.97 82 GLY A N 1
ATOM 622 C CA . GLY A 1 82 ? -16.713 -7.770 22.693 1.00 58.97 82 GLY A CA 1
ATOM 623 C C . GLY A 1 82 ? -15.513 -8.099 21.789 1.00 58.97 82 GLY A C 1
ATOM 624 O O . GLY A 1 82 ? -15.293 -7.426 20.783 1.00 58.97 82 GLY A O 1
ATOM 625 N N . ALA A 1 83 ? -14.793 -9.187 22.087 1.00 58.06 83 ALA A N 1
ATOM 626 C CA . ALA A 1 83 ? -13.716 -9.710 21.252 1.00 58.06 83 ALA A CA 1
ATOM 627 C C . ALA A 1 83 ? -14.215 -10.234 19.893 1.00 58.06 83 ALA A C 1
ATOM 629 O O . ALA A 1 83 ? -13.559 -10.008 18.882 1.00 58.06 83 ALA A O 1
ATOM 630 N N . GLN A 1 84 ? -15.385 -10.877 19.843 1.00 61.78 84 GLN A N 1
ATOM 631 C CA . GLN A 1 84 ? -15.963 -11.427 18.612 1.00 61.78 84 GLN A CA 1
ATOM 632 C C . GLN A 1 84 ? -16.469 -10.329 17.660 1.00 61.78 84 GLN A C 1
ATOM 634 O O . GLN A 1 84 ? -16.368 -10.452 16.441 1.00 61.78 84 GLN A O 1
ATOM 639 N N . LEU A 1 85 ? -16.962 -9.216 18.211 1.00 63.19 85 LEU A N 1
ATOM 640 C CA . LEU A 1 85 ? -17.327 -8.027 17.432 1.00 63.19 85 LEU A CA 1
ATOM 641 C C . LEU A 1 85 ? -16.089 -7.301 16.885 1.00 63.19 85 LEU A C 1
ATOM 643 O O . LEU A 1 85 ? -16.077 -6.885 15.725 1.00 63.19 85 LEU A O 1
ATOM 647 N N . ALA A 1 86 ? -15.034 -7.178 17.693 1.00 66.62 86 ALA A N 1
ATOM 648 C CA . ALA A 1 86 ? -13.785 -6.548 17.274 1.00 66.62 86 ALA A CA 1
ATOM 649 C C . ALA A 1 86 ? -13.077 -7.339 16.160 1.00 66.62 86 ALA A C 1
ATOM 651 O O . ALA A 1 86 ? -12.642 -6.744 15.173 1.00 66.62 86 ALA A O 1
ATOM 652 N N . THR A 1 87 ? -13.005 -8.671 16.265 1.00 66.81 87 THR A N 1
ATOM 653 C CA . THR A 1 87 ? -12.392 -9.521 15.228 1.00 66.81 87 THR A CA 1
ATOM 654 C C . THR A 1 87 ? -13.193 -9.521 13.928 1.00 66.81 87 THR A C 1
ATOM 656 O O . THR A 1 87 ? -12.597 -9.469 12.854 1.00 66.81 87 THR A O 1
ATOM 659 N N . GLY A 1 88 ? -14.529 -9.490 13.996 1.00 66.06 88 GLY A N 1
ATOM 660 C CA . GLY A 1 88 ? -15.383 -9.350 12.813 1.00 66.06 88 GLY A CA 1
ATOM 661 C C . GLY A 1 88 ? -15.155 -8.029 12.068 1.00 66.06 88 GLY A C 1
ATOM 662 O O . GLY A 1 88 ? -15.032 -8.017 10.842 1.00 66.06 88 GLY A O 1
ATOM 663 N N . LYS A 1 89 ? -15.014 -6.918 12.803 1.00 68.31 89 LYS A N 1
ATOM 664 C CA . LYS A 1 89 ? -14.697 -5.599 12.225 1.00 68.31 89 LYS A CA 1
ATOM 665 C C . LYS A 1 89 ? -13.279 -5.542 11.652 1.00 68.31 89 LYS A C 1
ATOM 667 O O . LYS A 1 89 ? -13.090 -4.971 10.578 1.00 68.31 89 LYS A O 1
ATOM 672 N N . LEU A 1 90 ? -12.310 -6.185 12.311 1.00 74.31 90 LEU A N 1
ATOM 673 C CA . LEU A 1 90 ? -10.942 -6.315 11.800 1.00 74.31 90 LEU A CA 1
ATOM 674 C C . LEU A 1 90 ? -10.912 -7.055 10.466 1.00 74.31 90 LEU A C 1
ATOM 676 O O . LEU A 1 90 ? -10.345 -6.552 9.500 1.00 74.31 90 LEU A O 1
ATOM 680 N N . LEU A 1 91 ? -11.544 -8.228 10.406 1.00 76.88 91 LEU A N 1
ATOM 681 C CA . LEU A 1 91 ? -11.593 -9.038 9.192 1.00 76.88 91 LEU A CA 1
ATOM 682 C C . LEU A 1 91 ? -12.320 -8.302 8.065 1.00 76.88 91 LEU A C 1
ATOM 684 O O . LEU A 1 91 ? -11.855 -8.332 6.931 1.00 76.88 91 LEU A O 1
ATOM 688 N N . GLY A 1 92 ? -13.403 -7.582 8.371 1.00 74.06 92 GLY A N 1
ATOM 689 C CA . GLY A 1 92 ? -14.102 -6.747 7.393 1.00 74.06 92 GLY A CA 1
ATOM 690 C C . GLY A 1 92 ? -13.209 -5.656 6.792 1.00 74.06 92 GLY A C 1
ATOM 691 O O . GLY A 1 92 ? -13.154 -5.507 5.570 1.00 74.06 92 GLY A O 1
ATOM 692 N N . ALA A 1 93 ? -12.463 -4.929 7.627 1.00 73.38 93 ALA A N 1
ATOM 693 C CA . ALA A 1 93 ? -11.533 -3.897 7.165 1.00 73.38 93 ALA A CA 1
ATOM 694 C C . ALA A 1 93 ? -10.325 -4.478 6.409 1.00 73.38 93 ALA A C 1
ATOM 696 O O . ALA A 1 93 ? -9.872 -3.906 5.413 1.00 73.38 93 ALA A O 1
ATOM 697 N N . TRP A 1 94 ? -9.836 -5.641 6.836 1.00 79.38 94 TRP A N 1
ATOM 698 C CA . TRP A 1 94 ? -8.772 -6.360 6.148 1.00 79.38 94 TRP A CA 1
ATOM 699 C C . TRP A 1 94 ? -9.213 -6.822 4.755 1.00 79.38 94 TRP A C 1
ATOM 701 O O . TRP A 1 94 ? -8.540 -6.512 3.776 1.00 79.38 94 TRP A O 1
ATOM 711 N N . ILE A 1 95 ? -10.392 -7.443 4.630 1.00 80.94 95 ILE A N 1
ATOM 712 C CA . ILE A 1 95 ? -10.966 -7.850 3.336 1.00 80.94 95 ILE A CA 1
ATOM 713 C C . ILE A 1 95 ? -11.172 -6.634 2.424 1.00 80.94 95 ILE A C 1
ATOM 715 O O . ILE A 1 95 ? -10.846 -6.692 1.238 1.00 80.94 95 ILE A O 1
ATOM 719 N N . ALA A 1 96 ? -11.660 -5.513 2.965 1.00 78.81 96 ALA A N 1
ATOM 720 C CA . ALA A 1 96 ? -11.800 -4.271 2.203 1.00 78.81 96 ALA A CA 1
ATOM 721 C C . ALA A 1 96 ? -10.446 -3.756 1.680 1.00 78.81 96 ALA A C 1
ATOM 723 O O . ALA A 1 96 ? -10.357 -3.289 0.545 1.00 78.81 96 ALA A O 1
ATOM 724 N N . SER A 1 97 ? -9.380 -3.899 2.468 1.00 78.31 97 SER A N 1
ATOM 725 C CA . SER A 1 97 ? -8.019 -3.535 2.059 1.00 78.31 97 SER A CA 1
ATOM 726 C C . SER A 1 97 ? -7.459 -4.514 1.015 1.00 78.31 97 SER A C 1
ATOM 728 O O . SER A 1 97 ? -6.833 -4.095 0.044 1.00 78.31 97 SER A O 1
ATOM 730 N N . CYS A 1 98 ? -7.762 -5.811 1.126 1.00 83.06 98 CYS A N 1
ATOM 731 C CA . CYS A 1 98 ? -7.447 -6.804 0.096 1.00 83.06 98 CYS A CA 1
ATOM 732 C C . CYS A 1 98 ? -8.170 -6.524 -1.232 1.00 83.06 98 CYS A C 1
ATOM 734 O O . CYS A 1 98 ? -7.594 -6.755 -2.292 1.00 83.06 98 CYS A O 1
ATOM 736 N N . MET A 1 99 ? -9.390 -5.972 -1.213 1.00 83.19 99 MET A N 1
ATOM 737 C CA . MET A 1 99 ? -10.074 -5.554 -2.446 1.00 83.19 99 MET A CA 1
ATOM 738 C C . MET A 1 99 ? -9.320 -4.446 -3.191 1.00 83.19 99 MET A C 1
ATOM 740 O O . MET A 1 99 ? -9.350 -4.433 -4.419 1.00 83.19 99 MET A O 1
ATOM 744 N N . LEU A 1 100 ? -8.606 -3.555 -2.493 1.00 80.56 100 LEU A N 1
ATOM 745 C CA . LEU A 1 100 ? -7.752 -2.551 -3.143 1.00 80.56 100 LEU A CA 1
ATOM 746 C C . LEU A 1 100 ? -6.583 -3.210 -3.888 1.00 80.56 100 LEU A C 1
ATOM 748 O O . LEU A 1 100 ? -6.291 -2.829 -5.020 1.00 80.56 100 LEU A O 1
ATOM 752 N N . LEU A 1 101 ? -5.967 -4.245 -3.303 1.00 83.38 101 LEU A N 1
ATOM 753 C CA . LEU A 1 101 ? -4.937 -5.038 -3.988 1.00 83.38 101 LEU A CA 1
ATOM 754 C C . LEU A 1 101 ? -5.503 -5.778 -5.200 1.00 83.38 101 LEU A C 1
ATOM 756 O O . LEU A 1 101 ? -4.876 -5.783 -6.256 1.00 83.38 101 LEU A O 1
ATOM 760 N N . LEU A 1 102 ? -6.702 -6.357 -5.077 1.00 86.69 102 LEU A N 1
ATOM 761 C CA . LEU A 1 102 ? -7.373 -7.032 -6.191 1.00 86.69 102 LEU A CA 1
ATOM 762 C C . LEU A 1 102 ? -7.686 -6.068 -7.339 1.00 86.69 102 LEU A C 1
ATOM 764 O O . LEU A 1 102 ? -7.473 -6.412 -8.497 1.00 86.69 102 LEU A O 1
ATOM 768 N N . VAL A 1 103 ? -8.135 -4.848 -7.039 1.00 86.75 103 VAL A N 1
ATOM 769 C CA . VAL A 1 103 ? -8.389 -3.813 -8.054 1.00 86.75 103 VAL A CA 1
ATOM 770 C C . VAL A 1 103 ? -7.098 -3.374 -8.754 1.00 86.75 103 VAL A C 1
ATOM 772 O O . VAL A 1 103 ? -7.122 -3.103 -9.952 1.00 86.75 103 VAL A O 1
ATOM 775 N N . SER A 1 104 ? -5.967 -3.364 -8.046 1.00 84.44 104 SER A N 1
ATOM 776 C CA . SER A 1 104 ? -4.643 -3.081 -8.622 1.00 84.44 104 SER A CA 1
ATOM 777 C C . SER A 1 104 ? -3.973 -4.287 -9.292 1.00 84.44 104 SER A C 1
ATOM 779 O O . SER A 1 104 ? -2.938 -4.122 -9.939 1.00 84.44 104 SER A O 1
ATOM 781 N N . SER A 1 105 ? -4.554 -5.487 -9.189 1.00 85.81 105 SER A N 1
ATOM 782 C CA . SER A 1 105 ? -4.028 -6.725 -9.776 1.00 85.81 105 SER A CA 1
ATOM 783 C C . SER A 1 105 ? -3.598 -6.612 -11.248 1.00 85.81 105 SER A C 1
ATOM 785 O O . SER A 1 105 ? -2.487 -7.055 -11.539 1.00 85.81 105 SER A O 1
ATOM 787 N N . PRO A 1 106 ? -4.363 -5.997 -12.179 1.00 87.50 106 PRO A N 1
ATOM 788 C CA . PRO A 1 106 ? -3.928 -5.901 -13.575 1.00 87.50 106 PRO A CA 1
ATOM 789 C C . PRO A 1 106 ? -2.607 -5.137 -13.740 1.00 87.50 106 PRO A C 1
ATOM 791 O O . PRO A 1 106 ? -1.764 -5.542 -14.539 1.00 87.50 106 PRO A O 1
ATOM 794 N N . TYR A 1 107 ? -2.382 -4.080 -12.955 1.00 85.19 107 TYR A N 1
ATOM 795 C CA . TYR A 1 107 ? -1.124 -3.332 -12.986 1.00 85.19 107 TYR A CA 1
ATOM 796 C C . TYR A 1 107 ? 0.021 -4.115 -12.349 1.00 85.19 107 TYR A C 1
ATOM 798 O O . TYR A 1 107 ? 1.145 -4.065 -12.843 1.00 85.19 107 TYR A O 1
ATOM 806 N N . ILE A 1 108 ? -0.263 -4.871 -11.284 1.00 83.25 108 ILE A N 1
ATOM 807 C CA . ILE A 1 108 ? 0.722 -5.745 -10.636 1.00 83.25 108 ILE A CA 1
ATOM 808 C C . ILE A 1 108 ? 1.196 -6.811 -11.626 1.00 83.25 108 ILE A C 1
ATOM 810 O O . ILE A 1 108 ? 2.396 -6.992 -11.801 1.00 83.25 108 ILE A O 1
ATOM 814 N N . VAL A 1 109 ? 0.268 -7.455 -12.337 1.00 85.69 109 VAL A N 1
ATOM 815 C CA . VAL A 1 109 ? 0.591 -8.445 -13.373 1.00 85.69 109 VAL A CA 1
ATOM 816 C C . VAL A 1 109 ? 1.400 -7.813 -14.501 1.00 85.69 109 VAL A C 1
ATOM 818 O O . VAL A 1 109 ? 2.425 -8.372 -14.886 1.00 85.69 109 VAL A O 1
ATOM 821 N N . TRP A 1 110 ? 0.993 -6.636 -14.992 1.00 84.75 110 TRP A N 1
ATOM 822 C CA . TRP A 1 110 ? 1.764 -5.903 -15.999 1.00 84.75 110 TRP A CA 1
ATOM 823 C C . TRP A 1 110 ? 3.198 -5.687 -15.526 1.00 84.75 110 TRP A C 1
ATOM 825 O O . TRP A 1 110 ? 4.141 -6.014 -16.240 1.00 84.75 110 TRP A O 1
ATOM 835 N N . SER A 1 111 ? 3.372 -5.168 -14.315 1.00 82.12 111 SER A N 1
ATOM 836 C CA . SER A 1 111 ? 4.685 -4.868 -13.763 1.00 82.12 111 SER A CA 1
ATOM 837 C C . SER A 1 111 ? 5.586 -6.104 -13.660 1.00 82.12 111 SER A C 1
ATOM 839 O O . SER A 1 111 ? 6.761 -6.007 -14.000 1.00 82.12 111 SER A O 1
ATOM 841 N N . ILE A 1 112 ? 5.052 -7.262 -13.258 1.00 81.75 112 ILE A N 1
ATOM 842 C CA . ILE A 1 112 ? 5.817 -8.519 -13.182 1.00 81.75 112 ILE A CA 1
ATOM 843 C C . ILE A 1 112 ? 6.314 -8.938 -14.565 1.00 81.75 112 ILE A C 1
ATOM 845 O O . ILE A 1 112 ? 7.476 -9.310 -14.718 1.00 81.75 112 ILE A O 1
ATOM 849 N N . VAL A 1 113 ? 5.434 -8.862 -15.568 1.00 83.88 113 VAL A N 1
ATOM 850 C CA . VAL A 1 113 ? 5.761 -9.220 -16.953 1.00 83.88 113 VAL A CA 1
ATOM 851 C C . VAL A 1 113 ? 6.783 -8.244 -17.537 1.00 83.88 113 VAL A C 1
ATOM 853 O O . VAL A 1 113 ? 7.715 -8.667 -18.211 1.00 83.88 113 VAL A O 1
ATOM 856 N N . ALA A 1 114 ? 6.632 -6.949 -17.261 1.00 80.94 114 ALA A N 1
ATOM 857 C CA . ALA A 1 114 ? 7.490 -5.906 -17.813 1.00 80.94 114 ALA A CA 1
ATOM 858 C C . ALA A 1 114 ? 8.896 -5.895 -17.188 1.00 80.94 114 ALA A C 1
ATOM 860 O O . ALA A 1 114 ? 9.870 -5.687 -17.901 1.00 80.94 114 ALA A O 1
ATOM 861 N N . ALA A 1 115 ? 9.007 -6.169 -15.888 1.00 74.38 115 ALA A N 1
ATOM 862 C CA . ALA A 1 115 ? 10.277 -6.188 -15.164 1.00 74.38 115 ALA A CA 1
ATOM 863 C C . ALA A 1 115 ? 10.950 -7.579 -15.121 1.00 74.38 115 ALA A C 1
ATOM 865 O O . ALA A 1 115 ? 12.030 -7.726 -14.557 1.00 74.38 115 ALA A O 1
ATOM 866 N N . ASN A 1 116 ? 10.316 -8.611 -15.697 1.00 77.06 116 ASN A N 1
ATOM 867 C CA . ASN A 1 116 ? 10.808 -9.994 -15.748 1.00 77.06 116 ASN A CA 1
ATOM 868 C C . ASN A 1 116 ? 11.189 -10.588 -14.368 1.00 77.06 116 ASN A C 1
ATOM 870 O O . ASN A 1 116 ? 12.110 -11.400 -14.253 1.00 77.06 116 ASN A O 1
ATOM 874 N N . TYR A 1 117 ? 10.480 -10.187 -13.305 1.00 76.38 117 TYR A N 1
ATOM 875 C CA . TYR A 1 117 ? 10.722 -10.700 -11.953 1.00 76.38 117 TYR A CA 1
ATOM 876 C C . TYR A 1 117 ? 10.249 -12.157 -11.805 1.00 76.38 117 TYR A C 1
ATOM 878 O O . TYR A 1 117 ? 9.216 -12.540 -12.363 1.00 76.38 117 TYR A O 1
ATOM 886 N N . PRO A 1 118 ? 10.932 -12.982 -10.985 1.00 82.12 118 PRO A N 1
ATOM 887 C CA . PRO A 1 118 ? 10.466 -14.326 -10.673 1.00 82.12 118 PRO A CA 1
ATOM 888 C C . PRO A 1 118 ? 9.093 -14.292 -9.985 1.00 82.12 118 PRO A C 1
ATOM 890 O O . PRO A 1 118 ? 8.909 -13.626 -8.962 1.00 82.12 118 PRO A O 1
ATOM 893 N N . LEU A 1 119 ? 8.150 -15.087 -10.508 1.00 78.94 119 LEU A N 1
ATOM 894 C CA . LEU A 1 119 ? 6.761 -15.179 -10.025 1.00 78.94 119 LEU A CA 1
ATOM 895 C C . LEU A 1 119 ? 6.666 -15.418 -8.510 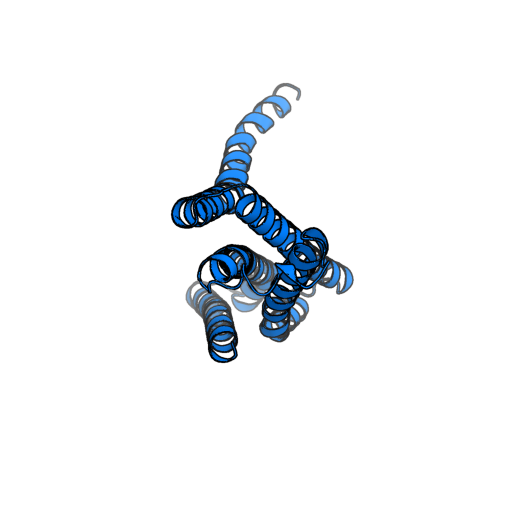1.00 78.94 119 LEU A C 1
ATOM 897 O O . LEU A 1 119 ? 5.803 -14.851 -7.842 1.00 78.94 119 LEU A O 1
ATOM 901 N N . TRP A 1 120 ? 7.582 -16.221 -7.960 1.00 78.56 120 TRP A N 1
ATOM 902 C CA . TRP A 1 120 ? 7.635 -16.526 -6.530 1.00 78.56 120 TRP A CA 1
ATOM 903 C C . TRP A 1 120 ? 7.877 -15.284 -5.663 1.00 78.56 120 TRP A C 1
ATOM 905 O O . TRP A 1 120 ? 7.200 -15.088 -4.655 1.00 78.56 120 TRP A O 1
ATOM 915 N N . SER A 1 121 ? 8.807 -14.416 -6.075 1.00 78.69 121 SER A N 1
ATOM 916 C CA . SER A 1 121 ? 9.125 -13.189 -5.339 1.00 78.69 121 SER A CA 1
ATOM 917 C C . SER A 1 121 ? 7.952 -12.212 -5.365 1.00 78.69 121 SER A C 1
ATOM 919 O O . SER A 1 121 ? 7.625 -11.605 -4.345 1.00 78.69 121 SER A O 1
ATOM 921 N N . SER A 1 122 ? 7.253 -12.122 -6.498 1.00 77.94 122 SER A N 1
ATOM 922 C CA . SER A 1 122 ? 6.111 -11.221 -6.606 1.00 77.94 1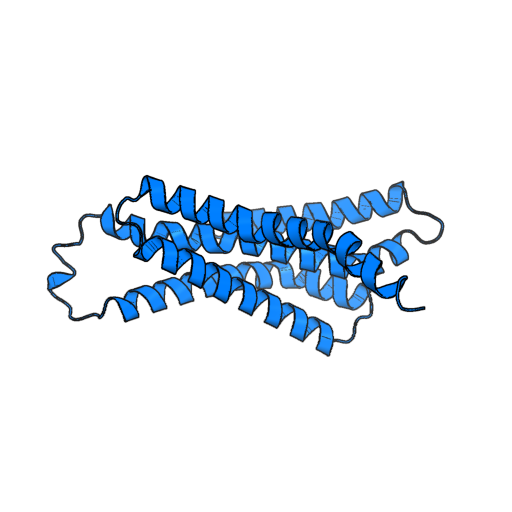22 SER A CA 1
ATOM 923 C C . SER A 1 122 ? 4.896 -11.686 -5.802 1.00 77.94 122 SER A C 1
ATOM 925 O O . SER A 1 122 ? 4.260 -10.875 -5.127 1.00 77.94 122 SER A O 1
ATOM 927 N N . LEU A 1 123 ? 4.618 -12.994 -5.783 1.00 82.94 123 LEU A N 1
ATOM 928 C CA . LEU A 1 123 ? 3.575 -13.556 -4.924 1.00 82.94 123 LEU A CA 1
ATOM 929 C C . LEU A 1 123 ? 3.868 -13.272 -3.445 1.00 82.94 123 LEU A C 1
ATOM 931 O O . LEU A 1 123 ? 2.979 -12.851 -2.705 1.00 82.94 123 LEU A O 1
ATOM 935 N N . LEU A 1 124 ? 5.127 -13.441 -3.033 1.00 85.88 124 LEU A N 1
ATOM 936 C CA . LEU A 1 124 ? 5.568 -13.140 -1.675 1.00 85.88 124 LEU A CA 1
ATOM 937 C C . LEU A 1 124 ? 5.388 -11.649 -1.346 1.00 85.88 124 LEU A C 1
ATOM 939 O O . LEU A 1 124 ? 4.891 -11.327 -0.271 1.00 85.88 124 LEU A O 1
ATOM 943 N N . GLY A 1 125 ? 5.679 -10.745 -2.287 1.00 80.88 125 GLY A N 1
ATOM 944 C CA . GLY A 1 125 ? 5.423 -9.309 -2.140 1.00 80.88 125 GLY A CA 1
ATOM 945 C C . GLY A 1 125 ? 3.948 -8.975 -1.890 1.00 80.88 125 GLY A C 1
ATOM 946 O O . GLY A 1 125 ? 3.631 -8.210 -0.979 1.00 80.88 125 GLY A O 1
ATOM 947 N N . VAL A 1 126 ? 3.027 -9.591 -2.639 1.00 83.88 126 VAL A N 1
ATOM 948 C CA . VAL A 1 126 ? 1.577 -9.392 -2.446 1.00 83.88 126 VAL A CA 1
ATOM 949 C C . VAL A 1 126 ? 1.127 -9.892 -1.071 1.00 83.88 126 VAL A C 1
ATOM 951 O O . VAL A 1 126 ? 0.371 -9.205 -0.382 1.00 83.88 126 VAL A O 1
ATOM 954 N N . VAL A 1 127 ? 1.619 -11.059 -0.645 1.00 84.75 127 VAL A N 1
ATOM 955 C CA . VAL A 1 127 ? 1.318 -11.628 0.679 1.00 84.75 127 VAL A CA 1
ATOM 956 C C . VAL A 1 127 ? 1.834 -10.721 1.796 1.00 84.75 127 VAL A C 1
ATOM 958 O O . VAL A 1 127 ? 1.101 -10.444 2.744 1.00 84.75 127 VAL A O 1
ATOM 961 N N . VAL A 1 128 ? 3.061 -10.211 1.673 1.00 86.12 128 VAL A N 1
ATOM 962 C CA . VAL A 1 128 ? 3.646 -9.288 2.654 1.00 86.12 128 VAL A CA 1
ATOM 963 C C . VAL A 1 128 ? 2.808 -8.017 2.774 1.00 86.12 128 VAL A C 1
ATOM 965 O O . VAL A 1 128 ? 2.478 -7.624 3.890 1.00 86.12 128 VAL A O 1
ATOM 968 N N . ILE A 1 129 ? 2.382 -7.406 1.662 1.00 83.06 129 ILE A N 1
ATOM 969 C CA . ILE A 1 129 ? 1.521 -6.212 1.715 1.00 83.06 129 ILE A CA 1
ATOM 970 C C . ILE A 1 129 ? 0.173 -6.529 2.379 1.00 83.06 129 ILE A C 1
ATOM 972 O O . ILE A 1 129 ? -0.301 -5.757 3.214 1.00 83.06 129 ILE A O 1
ATOM 976 N N . ALA A 1 130 ? -0.432 -7.678 2.073 1.00 82.19 130 ALA A N 1
ATOM 977 C CA . ALA A 1 130 ? -1.687 -8.088 2.697 1.00 82.19 130 ALA A CA 1
ATOM 978 C C . ALA A 1 130 ? -1.557 -8.294 4.221 1.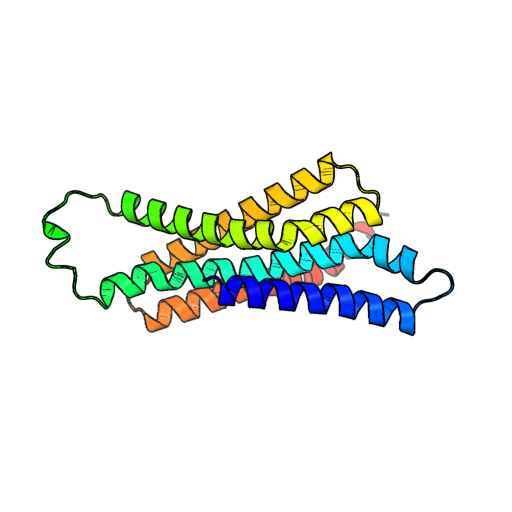00 82.19 130 ALA A C 1
ATOM 980 O O . ALA A 1 130 ? -2.478 -7.952 4.970 1.00 82.19 130 ALA A O 1
ATOM 981 N N . LEU A 1 131 ? -0.420 -8.817 4.693 1.00 83.75 131 LEU A N 1
ATOM 982 C CA . LEU A 1 131 ? -0.115 -8.947 6.123 1.00 83.75 131 LEU A CA 1
ATOM 983 C C . LEU A 1 131 ? 0.170 -7.592 6.780 1.00 83.75 131 LEU A C 1
ATOM 985 O O . LEU A 1 131 ? -0.279 -7.353 7.901 1.00 83.75 131 LEU A O 1
ATOM 989 N N . LEU A 1 132 ? 0.854 -6.681 6.084 1.00 81.50 132 LEU A N 1
ATOM 990 C CA . LEU A 1 132 ? 1.064 -5.313 6.562 1.00 81.50 132 LEU A CA 1
ATOM 991 C C . LEU A 1 132 ? -0.270 -4.585 6.756 1.00 81.50 132 LEU A C 1
ATOM 993 O O . LEU A 1 132 ? -0.468 -3.942 7.785 1.00 81.50 132 LEU A O 1
ATOM 997 N N . PHE A 1 133 ? -1.219 -4.745 5.830 1.00 79.62 133 PHE A N 1
ATOM 998 C CA . PHE A 1 133 ? -2.567 -4.196 5.992 1.00 79.62 133 PHE A CA 1
ATOM 999 C C . PHE A 1 133 ? -3.267 -4.763 7.229 1.00 79.62 133 PHE A C 1
ATOM 1001 O O . PHE A 1 133 ? -3.872 -4.002 7.981 1.00 79.62 133 PHE A O 1
ATOM 1008 N N . LEU A 1 134 ? -3.149 -6.072 7.486 1.00 78.81 134 LEU A N 1
ATOM 1009 C CA . LEU A 1 134 ? -3.713 -6.697 8.686 1.00 78.81 134 LEU A CA 1
ATOM 1010 C C . LEU A 1 134 ? -3.124 -6.093 9.969 1.00 78.81 134 LEU A C 1
ATOM 1012 O O . LEU A 1 134 ? -3.873 -5.730 10.876 1.00 78.81 134 LEU A O 1
ATOM 1016 N N . ALA A 1 135 ? -1.797 -5.954 10.032 1.00 77.25 135 ALA A N 1
ATOM 1017 C CA . ALA A 1 135 ? -1.106 -5.377 11.181 1.00 77.25 135 ALA A CA 1
ATOM 1018 C C . ALA A 1 135 ? -1.543 -3.923 11.432 1.00 77.25 135 ALA A C 1
ATOM 1020 O O . ALA A 1 135 ? -1.905 -3.571 12.555 1.00 77.25 135 ALA A O 1
ATOM 1021 N N . TYR A 1 136 ? -1.594 -3.095 10.384 1.00 71.31 136 TYR A N 1
ATOM 1022 C CA . TYR A 1 136 ? -2.013 -1.693 10.485 1.00 71.31 136 TYR A CA 1
ATOM 1023 C C . TYR A 1 136 ? -3.497 -1.540 10.845 1.00 71.31 136 TYR A C 1
ATOM 1025 O O . TYR A 1 136 ? -3.842 -0.709 11.688 1.00 71.31 136 TYR A O 1
ATOM 1033 N N . CYS A 1 137 ? -4.383 -2.370 10.285 1.00 73.00 137 CYS A N 1
ATOM 1034 C CA . CYS A 1 137 ? -5.782 -2.441 10.713 1.00 73.00 137 CYS A CA 1
ATOM 1035 C C . CYS A 1 137 ? -5.896 -2.835 12.197 1.00 73.00 137 CYS A C 1
ATOM 1037 O O . CYS A 1 137 ? -6.694 -2.245 12.928 1.00 73.00 137 CYS A O 1
ATOM 1039 N N . GLY A 1 138 ? -5.072 -3.781 12.663 1.00 66.44 138 GLY A N 1
ATOM 1040 C CA . GLY A 1 138 ? -5.002 -4.205 14.064 1.00 66.44 138 GLY A CA 1
ATOM 1041 C C . GLY A 1 138 ? -4.585 -3.079 15.008 1.00 66.44 138 GLY A C 1
ATOM 1042 O O . GLY A 1 138 ? -5.259 -2.832 16.008 1.00 66.44 138 GLY A O 1
ATOM 1043 N N . VAL A 1 139 ? -3.531 -2.338 14.656 1.00 67.62 139 VAL A N 1
ATOM 1044 C CA . VAL A 1 139 ? -3.085 -1.159 15.415 1.00 67.62 139 VAL A CA 1
ATOM 1045 C C . VAL A 1 139 ? -4.185 -0.090 15.446 1.00 67.62 139 VAL A C 1
ATOM 1047 O O . VAL A 1 139 ? -4.485 0.450 16.511 1.00 67.62 139 VAL A O 1
ATOM 1050 N N . GLY A 1 140 ? -4.855 0.161 14.316 1.00 63.84 140 GLY A N 1
ATOM 1051 C CA . GLY A 1 140 ? -5.984 1.092 14.236 1.00 63.84 140 GLY A CA 1
ATOM 1052 C C . GLY A 1 140 ? -7.158 0.715 15.151 1.00 63.84 140 GLY A C 1
ATOM 1053 O O . GLY A 1 140 ? -7.718 1.586 15.820 1.00 63.84 140 GLY A O 1
ATOM 1054 N N . LEU A 1 141 ? -7.506 -0.575 15.251 1.00 62.72 141 LEU A N 1
ATOM 1055 C CA . LEU A 1 141 ? -8.514 -1.047 16.212 1.00 62.72 141 LEU A CA 1
ATOM 1056 C C . LEU A 1 141 ? -8.048 -0.949 17.661 1.00 62.72 141 LEU A C 1
ATOM 1058 O O . LEU A 1 141 ? -8.852 -0.585 18.516 1.00 62.72 141 LEU A O 1
ATOM 1062 N N . GLY A 1 142 ? -6.775 -1.239 17.940 1.00 58.25 142 GLY A N 1
ATOM 1063 C CA . GLY A 1 142 ? -6.203 -1.134 19.283 1.00 58.25 142 GLY A CA 1
ATOM 1064 C C . GLY A 1 142 ? -6.369 0.272 19.863 1.00 58.25 142 GLY A C 1
ATOM 1065 O O . GLY A 1 142 ? -6.902 0.436 20.961 1.00 58.25 142 GLY A O 1
ATOM 1066 N N . PHE A 1 143 ? -6.028 1.304 19.086 1.00 58.09 143 PHE A N 1
ATOM 1067 C CA . PHE A 1 143 ? -6.233 2.701 19.489 1.00 58.09 143 PHE A CA 1
ATOM 1068 C C . PHE A 1 143 ? -7.716 3.110 19.556 1.00 58.09 143 PHE A C 1
ATOM 1070 O O . PHE A 1 143 ? -8.095 3.930 20.398 1.00 58.09 143 PHE A O 1
ATOM 1077 N N . SER A 1 144 ? -8.580 2.516 18.727 1.00 55.03 144 SER A N 1
ATOM 1078 C CA . SER A 1 144 ? -10.030 2.752 18.767 1.00 55.03 144 SER A CA 1
ATOM 1079 C C . SER A 1 144 ? -10.704 2.134 20.007 1.00 55.03 144 SER A C 1
ATOM 1081 O O . SER A 1 144 ? -11.669 2.692 20.528 1.00 55.03 144 SER A O 1
ATOM 1083 N N . ALA A 1 145 ? -10.164 1.030 20.539 1.00 55.00 145 ALA A N 1
ATOM 1084 C CA . ALA A 1 145 ? -10.642 0.389 21.765 1.00 55.00 145 ALA A CA 1
ATOM 1085 C C . ALA A 1 145 ? -10.147 1.080 23.054 1.00 55.00 145 ALA A C 1
ATOM 1087 O O . ALA A 1 145 ? -10.862 1.090 24.056 1.00 55.00 145 ALA A O 1
ATOM 1088 N N . LEU A 1 146 ? -8.945 1.669 23.034 1.00 50.75 146 LEU A N 1
ATOM 1089 C CA . LEU A 1 146 ? -8.294 2.253 24.216 1.00 50.75 146 LEU A CA 1
ATOM 1090 C C . LEU A 1 146 ? -8.769 3.677 24.564 1.00 50.75 146 LEU A C 1
ATOM 1092 O O . LEU A 1 146 ? -8.719 4.069 25.729 1.00 50.75 146 LEU A O 1
ATOM 1096 N N . LEU A 1 147 ? -9.239 4.473 23.595 1.00 44.88 147 LEU A N 1
ATOM 1097 C CA . LEU A 1 147 ? -9.604 5.875 23.837 1.00 44.88 147 LEU A CA 1
ATOM 1098 C C . LEU A 1 147 ? -11.124 6.082 23.963 1.00 44.88 147 LEU A C 1
ATOM 1100 O O . LEU A 1 147 ? -11.878 6.005 23.000 1.00 44.88 147 LEU A O 1
ATOM 1104 N N . ALA A 1 148 ? -11.577 6.458 25.163 1.00 45.34 148 ALA A N 1
ATOM 1105 C CA . ALA A 1 148 ? -12.990 6.671 25.490 1.00 45.34 148 ALA A CA 1
ATOM 1106 C C . ALA A 1 148 ? -13.646 7.913 24.836 1.00 45.34 148 ALA A C 1
ATOM 1108 O O . ALA A 1 148 ? -14.868 8.056 24.925 1.00 45.34 148 ALA A O 1
ATOM 1109 N N . ARG A 1 149 ? -12.876 8.803 24.180 1.00 45.53 149 ARG A N 1
ATOM 1110 C CA . ARG A 1 149 ? -13.376 10.031 23.530 1.00 45.53 149 ARG A CA 1
ATOM 1111 C C . ARG A 1 149 ? -13.217 9.987 21.994 1.00 45.53 149 ARG A C 1
ATOM 1113 O O . ARG A 1 149 ? -12.084 9.981 21.505 1.00 45.53 149 ARG A O 1
ATOM 1120 N N . PRO A 1 150 ? -14.324 10.053 21.226 1.00 48.50 150 PRO A N 1
ATOM 1121 C CA . PRO A 1 150 ? -14.349 9.763 19.789 1.00 48.50 150 PRO A CA 1
ATOM 1122 C C . PRO A 1 150 ? -13.533 10.721 18.900 1.00 48.50 150 PRO A C 1
ATOM 1124 O O . PRO A 1 150 ? -13.010 10.285 17.878 1.00 48.50 150 PRO A O 1
ATOM 1127 N N . ILE A 1 151 ? -13.378 11.996 19.275 1.00 44.47 151 ILE A N 1
ATOM 1128 C CA . ILE A 1 151 ? -12.675 13.003 18.448 1.00 44.47 151 ILE A CA 1
ATOM 1129 C C . ILE A 1 151 ? -11.146 12.939 18.641 1.00 44.47 151 ILE A C 1
ATOM 1131 O O . ILE A 1 151 ? -10.394 13.149 17.695 1.00 44.47 151 ILE A O 1
ATOM 1135 N N . GLY A 1 152 ? -10.675 12.575 19.840 1.00 46.22 152 GLY A N 1
ATOM 1136 C CA . GLY A 1 152 ? -9.243 12.428 20.127 1.00 46.22 152 GLY A CA 1
ATOM 1137 C C . GLY A 1 152 ? -8.652 11.128 19.577 1.00 46.22 152 GLY A C 1
ATOM 1138 O O . GLY A 1 152 ? -7.530 11.125 19.087 1.00 46.22 152 GLY A O 1
ATOM 1139 N N . SER A 1 153 ? -9.421 10.033 19.588 1.00 43.44 153 SER A N 1
ATOM 1140 C CA . SER A 1 153 ? -8.953 8.720 19.118 1.00 43.44 153 SER A CA 1
ATOM 1141 C C . SER A 1 153 ? -8.632 8.707 17.621 1.00 43.44 153 SER A C 1
ATOM 1143 O O . SER A 1 153 ? -7.579 8.211 17.228 1.00 43.44 153 SER A O 1
ATOM 1145 N N . ALA A 1 154 ? -9.475 9.315 16.779 1.00 50.91 154 ALA A N 1
ATOM 1146 C CA . ALA A 1 154 ? -9.221 9.375 15.339 1.00 50.91 154 ALA A CA 1
ATOM 1147 C C . ALA A 1 154 ? -7.975 10.218 15.011 1.00 50.91 154 ALA A C 1
ATOM 1149 O O . ALA A 1 154 ? -7.161 9.805 14.190 1.00 50.91 154 ALA A O 1
ATOM 1150 N N . ALA A 1 155 ? -7.790 11.353 15.693 1.00 50.53 155 ALA A N 1
ATOM 1151 C CA . ALA A 1 155 ? -6.622 12.212 15.511 1.00 50.53 155 ALA A CA 1
ATOM 1152 C C . ALA A 1 155 ? -5.328 11.539 15.995 1.00 50.53 155 ALA A C 1
ATOM 1154 O O . ALA A 1 155 ? -4.328 11.570 15.286 1.00 50.53 155 ALA A O 1
ATOM 1155 N N . VAL A 1 156 ? -5.356 10.872 17.155 1.00 57.03 156 VAL A N 1
ATOM 1156 C CA . VAL A 1 156 ? -4.204 10.120 17.680 1.00 57.03 156 VAL A CA 1
ATOM 1157 C C . VAL A 1 156 ? -3.882 8.928 16.786 1.00 57.03 156 VAL A C 1
ATOM 1159 O O . VAL A 1 156 ? -2.723 8.738 16.456 1.00 57.03 156 VAL A O 1
ATOM 1162 N N . THR A 1 157 ? -4.880 8.182 16.307 1.00 60.09 157 THR A N 1
ATOM 1163 C CA . THR A 1 157 ? -4.643 7.063 15.380 1.00 60.09 157 THR A CA 1
ATOM 1164 C C . THR A 1 157 ? -4.009 7.560 14.085 1.00 60.09 157 THR A C 1
ATOM 1166 O O . THR A 1 157 ? -3.029 6.986 13.633 1.00 60.09 157 THR A O 1
ATOM 1169 N N . GLN A 1 158 ? -4.506 8.659 13.510 1.00 60.44 158 GLN A N 1
ATOM 1170 C CA . GLN A 1 158 ? -3.915 9.238 12.301 1.00 60.44 158 GLN A CA 1
ATOM 1171 C C . GLN A 1 158 ? -2.507 9.796 12.557 1.00 60.44 158 GLN A C 1
ATOM 1173 O O . GLN A 1 158 ? -1.633 9.598 11.724 1.00 60.44 158 GLN A O 1
ATOM 1178 N N . LEU A 1 159 ? -2.239 10.406 13.717 1.00 58.94 159 LEU A N 1
ATOM 1179 C CA . LEU A 1 159 ? -0.895 10.857 14.103 1.00 58.94 159 LEU A CA 1
ATOM 1180 C C . LEU A 1 159 ? 0.070 9.691 14.340 1.00 58.94 159 LEU A C 1
ATOM 1182 O O . LEU A 1 159 ? 1.219 9.761 13.917 1.00 58.94 159 LEU A O 1
ATOM 1186 N N . THR A 1 160 ? -0.380 8.604 14.967 1.00 65.38 160 THR A N 1
ATOM 1187 C CA . THR A 1 160 ? 0.423 7.393 15.162 1.00 65.38 160 THR A CA 1
ATOM 1188 C C . THR A 1 160 ? 0.691 6.697 13.836 1.00 65.38 160 THR A C 1
ATOM 1190 O O . THR A 1 160 ? 1.815 6.269 13.605 1.00 65.38 160 THR A O 1
ATOM 1193 N N . MET A 1 161 ? -0.296 6.626 12.939 1.00 67.44 161 MET A N 1
ATOM 1194 C CA . MET A 1 161 ? -0.102 6.074 11.597 1.00 67.44 161 MET A CA 1
ATOM 1195 C C . MET A 1 161 ? 0.836 6.945 10.767 1.00 67.44 161 MET A C 1
ATOM 1197 O O . MET A 1 161 ? 1.732 6.411 10.125 1.00 67.44 161 MET A O 1
ATOM 1201 N N . LEU A 1 162 ? 0.696 8.273 10.833 1.00 67.94 162 LEU A N 1
ATOM 1202 C CA . LEU A 1 162 ? 1.619 9.219 10.207 1.00 67.94 162 LEU A CA 1
ATOM 1203 C C . LEU A 1 162 ? 3.045 9.024 10.745 1.00 67.94 162 LEU A C 1
ATOM 1205 O O . LEU A 1 162 ? 3.997 8.949 9.972 1.00 67.94 162 LEU A O 1
ATOM 1209 N N . PHE A 1 163 ? 3.193 8.880 12.063 1.00 68.94 163 PHE A N 1
ATOM 1210 C CA . PHE A 1 163 ? 4.482 8.627 12.698 1.00 68.94 163 PHE A CA 1
ATOM 1211 C C . PHE A 1 163 ? 5.072 7.264 12.305 1.00 68.94 163 PHE A C 1
ATOM 1213 O O . PHE A 1 163 ? 6.259 7.183 12.014 1.00 68.94 163 PHE A O 1
ATOM 1220 N N . LEU A 1 164 ? 4.272 6.198 12.227 1.00 65.75 164 LEU A N 1
ATOM 1221 C CA . LEU A 1 164 ? 4.763 4.882 11.807 1.00 65.75 164 LEU A CA 1
ATOM 1222 C C . LEU A 1 164 ? 5.129 4.846 10.319 1.00 65.75 164 LEU A C 1
ATOM 1224 O O . LEU A 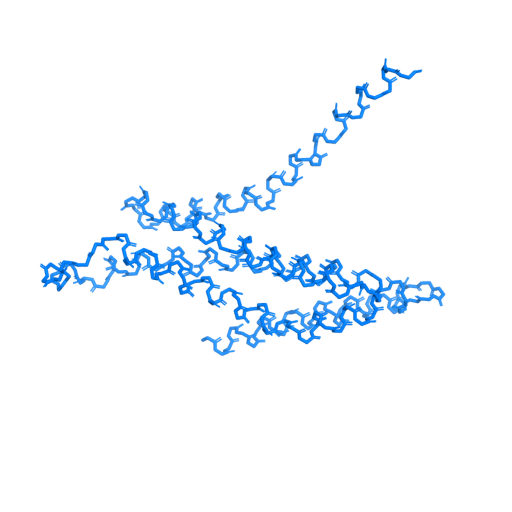1 164 ? 6.119 4.230 9.944 1.00 65.75 164 LEU A O 1
ATOM 1228 N N . LEU A 1 165 ? 4.317 5.475 9.469 1.00 69.62 165 LEU A N 1
ATOM 1229 C CA . LEU A 1 165 ? 4.460 5.405 8.017 1.00 69.62 165 LEU A CA 1
ATOM 1230 C C . LEU A 1 165 ? 5.546 6.350 7.492 1.00 69.62 165 LEU A C 1
ATOM 1232 O O . LEU A 1 165 ? 6.214 6.018 6.522 1.00 69.62 165 LEU A O 1
ATOM 1236 N N . ILE A 1 166 ? 5.713 7.521 8.115 1.00 71.44 166 ILE A N 1
ATOM 1237 C CA . ILE A 1 166 ? 6.649 8.566 7.672 1.00 71.44 166 ILE A CA 1
ATOM 1238 C C . ILE A 1 166 ? 7.773 8.762 8.695 1.00 71.44 166 ILE A C 1
ATOM 1240 O O . ILE A 1 166 ? 8.939 8.842 8.323 1.00 71.44 166 ILE A O 1
ATOM 1244 N N . GLY A 1 167 ? 7.453 8.796 9.989 1.00 67.06 167 GLY A N 1
ATOM 1245 C CA . GLY A 1 167 ? 8.445 9.005 11.049 1.00 67.06 167 GLY A CA 1
ATOM 1246 C C . GLY A 1 167 ? 9.459 7.863 11.166 1.00 67.06 167 GLY A C 1
ATOM 1247 O O . GLY A 1 167 ? 10.657 8.125 11.214 1.00 67.06 167 GLY A O 1
ATOM 1248 N N . LEU A 1 168 ? 9.010 6.604 11.144 1.00 75.69 168 LEU A N 1
ATOM 1249 C CA . LEU A 1 168 ? 9.895 5.437 11.240 1.00 75.69 168 LEU A CA 1
ATOM 1250 C C . LEU A 1 168 ? 10.930 5.359 10.095 1.00 75.69 168 LEU A C 1
ATOM 1252 O O . LEU A 1 168 ? 12.116 5.231 10.403 1.00 75.69 168 LEU A O 1
ATOM 1256 N N . PRO A 1 169 ? 10.558 5.476 8.801 1.00 75.44 169 PRO A N 1
ATOM 1257 C CA . PRO A 1 169 ? 11.550 5.461 7.727 1.00 75.44 169 PRO A CA 1
ATOM 1258 C C . PRO A 1 169 ? 12.468 6.688 7.744 1.00 75.44 169 PRO A C 1
ATOM 1260 O O . PRO A 1 169 ? 13.646 6.543 7.437 1.00 75.44 169 PRO A O 1
ATOM 1263 N N . ILE A 1 170 ? 11.995 7.873 8.154 1.00 77.62 170 ILE A N 1
ATOM 1264 C CA . ILE A 1 170 ? 12.862 9.059 8.298 1.00 77.62 170 ILE A CA 1
ATOM 1265 C C . ILE A 1 170 ? 13.920 8.835 9.379 1.00 77.62 170 ILE A C 1
ATOM 1267 O O . ILE A 1 170 ? 15.093 9.127 9.156 1.00 77.62 170 ILE A O 1
ATOM 1271 N N . ILE A 1 171 ? 13.524 8.299 10.536 1.00 75.75 171 ILE A N 1
ATOM 1272 C CA . ILE A 1 171 ? 14.457 7.978 11.621 1.00 75.75 171 ILE A CA 1
ATOM 1273 C C . ILE A 1 171 ? 15.455 6.914 11.157 1.00 75.75 171 ILE A C 1
ATOM 1275 O O . ILE A 1 171 ? 16.649 7.057 11.406 1.00 75.75 171 ILE A O 1
ATOM 1279 N N . ALA A 1 172 ? 14.989 5.888 10.440 1.00 76.31 172 ALA A N 1
ATOM 1280 C CA . ALA A 1 172 ? 15.862 4.863 9.879 1.00 76.31 172 ALA A CA 1
ATOM 1281 C C . ALA A 1 172 ? 16.900 5.465 8.918 1.00 76.31 172 ALA A C 1
ATOM 1283 O O . ALA A 1 172 ? 18.083 5.188 9.072 1.00 76.31 172 ALA A O 1
ATOM 1284 N N . VAL A 1 173 ? 16.488 6.346 7.996 1.00 80.75 173 VAL A N 1
ATOM 1285 C CA . VAL A 1 173 ? 17.393 7.054 7.070 1.00 80.75 173 VAL A CA 1
ATOM 1286 C C . VAL A 1 173 ? 18.378 7.959 7.816 1.00 80.75 173 VAL A C 1
ATOM 1288 O O . VAL A 1 173 ? 19.552 7.999 7.465 1.00 80.75 173 VAL A O 1
ATOM 1291 N N . MET A 1 174 ? 17.935 8.654 8.865 1.00 77.00 174 MET A N 1
ATOM 1292 C CA . MET A 1 174 ? 18.799 9.494 9.706 1.00 77.00 174 MET A CA 1
ATOM 1293 C C . MET A 1 174 ? 19.831 8.680 10.503 1.00 77.00 174 MET A C 1
ATOM 1295 O O . MET A 1 174 ? 20.895 9.208 10.815 1.00 77.00 174 MET A O 1
ATOM 1299 N N . LEU A 1 175 ? 19.542 7.413 10.826 1.00 77.25 175 LEU A N 1
ATOM 1300 C CA . LEU A 1 175 ? 20.478 6.519 11.514 1.00 77.25 175 LEU A CA 1
ATOM 1301 C C . LEU A 1 175 ? 21.523 5.883 10.587 1.00 77.25 175 LEU A C 1
ATOM 1303 O O . LEU A 1 175 ? 22.584 5.508 11.077 1.00 77.25 175 LEU A O 1
ATOM 1307 N N . VAL A 1 176 ? 21.265 5.782 9.277 1.00 77.19 176 VAL A N 1
ATOM 1308 C CA . VAL A 1 176 ? 22.223 5.229 8.295 1.00 77.19 176 VAL A CA 1
ATOM 1309 C C . VAL A 1 176 ? 23.625 5.853 8.418 1.00 77.19 176 VAL A C 1
ATOM 1311 O O . VAL A 1 176 ? 24.580 5.098 8.611 1.00 77.19 176 VAL A O 1
ATOM 1314 N N . PRO A 1 177 ? 23.800 7.192 8.413 1.00 75.06 177 PRO A N 1
ATOM 1315 C CA . PRO A 1 177 ? 25.130 7.790 8.551 1.00 75.06 177 PRO A CA 1
ATOM 1316 C C . PRO A 1 177 ? 25.793 7.527 9.915 1.00 75.06 177 PRO A C 1
ATOM 1318 O O . PRO A 1 177 ? 27.014 7.577 10.008 1.00 75.06 177 PRO A O 1
ATOM 1321 N N . ALA A 1 178 ? 25.026 7.219 10.969 1.00 67.69 178 ALA A N 1
ATOM 1322 C CA . ALA A 1 178 ? 25.576 6.869 12.283 1.00 67.69 178 ALA A CA 1
ATOM 1323 C C . ALA A 1 178 ? 26.082 5.416 12.349 1.00 67.69 178 ALA A C 1
ATOM 1325 O O . ALA A 1 178 ? 26.966 5.102 13.142 1.00 67.69 178 ALA A O 1
ATOM 1326 N N . THR A 1 179 ? 25.547 4.527 11.508 1.00 63.56 179 THR A N 1
ATOM 1327 C CA . THR A 1 179 ? 26.026 3.140 11.392 1.00 63.56 179 THR A CA 1
ATOM 1328 C C . THR A 1 179 ? 27.244 2.998 10.477 1.00 63.56 179 THR A C 1
ATOM 1330 O O . THR A 1 179 ? 28.047 2.089 10.669 1.00 63.56 179 THR A O 1
ATOM 1333 N N . GLU A 1 180 ? 27.439 3.911 9.520 1.00 59.09 180 GLU A N 1
ATOM 1334 C CA . GLU A 1 180 ? 28.618 3.889 8.638 1.00 59.09 180 GLU A CA 1
ATOM 1335 C C . GLU A 1 180 ? 29.914 4.283 9.368 1.00 59.09 180 GLU A C 1
ATOM 1337 O O . GLU A 1 180 ? 30.986 3.779 9.033 1.00 59.09 180 GLU A O 1
ATOM 1342 N N . SER A 1 181 ? 29.826 5.097 10.427 1.00 53.97 181 SER A N 1
ATOM 1343 C CA . SER A 1 181 ? 30.990 5.516 11.220 1.00 53.97 181 SER A CA 1
ATOM 1344 C C . SER A 1 181 ? 31.678 4.394 12.012 1.00 53.97 181 SER A C 1
ATOM 1346 O O . SER A 1 181 ? 32.838 4.554 12.383 1.00 53.97 181 SER A O 1
ATOM 1348 N N . GLU A 1 182 ? 31.017 3.259 12.263 1.00 54.19 182 GLU A N 1
ATOM 1349 C CA . GLU A 1 182 ? 31.657 2.106 12.923 1.00 54.19 182 GLU A CA 1
ATOM 1350 C C . GLU A 1 182 ? 32.422 1.205 11.942 1.00 54.19 182 GLU A C 1
ATOM 1352 O O . GLU A 1 182 ? 33.399 0.566 12.335 1.00 54.19 182 GLU A O 1
ATOM 1357 N N . VAL A 1 183 ? 32.034 1.175 10.662 1.00 53.38 183 VAL A N 1
ATOM 1358 C CA . VAL A 1 183 ? 32.660 0.295 9.659 1.00 53.38 183 VAL A CA 1
ATOM 1359 C C . VAL A 1 183 ? 34.016 0.840 9.197 1.00 53.38 183 VAL A C 1
ATOM 1361 O O . VAL A 1 183 ? 34.943 0.060 8.988 1.00 53.38 183 VAL A O 1
ATOM 1364 N N . ASP A 1 184 ? 34.170 2.163 9.106 1.00 48.50 184 ASP A N 1
ATOM 1365 C CA . ASP A 1 184 ? 35.428 2.800 8.677 1.00 48.50 184 ASP A CA 1
ATOM 1366 C C . ASP A 1 184 ? 36.472 2.902 9.810 1.00 48.50 184 ASP A C 1
ATOM 1368 O O . ASP A 1 184 ? 37.650 3.133 9.561 1.00 48.50 184 ASP A O 1
ATOM 1372 N N . ALA A 1 185 ? 36.067 2.680 11.067 1.00 53.41 185 ALA A N 1
ATOM 1373 C CA . ALA A 1 185 ? 36.972 2.639 12.221 1.00 53.41 185 ALA A CA 1
ATOM 1374 C C . ALA A 1 185 ? 37.585 1.244 12.477 1.00 53.41 185 ALA A C 1
ATOM 1376 O O . ALA A 1 185 ? 38.482 1.113 13.312 1.00 53.41 185 ALA A O 1
ATOM 1377 N N . GLN A 1 186 ? 37.104 0.200 11.788 1.00 49.88 186 GLN A N 1
ATOM 1378 C CA . GLN A 1 186 ? 37.603 -1.180 11.902 1.00 49.88 186 GLN A CA 1
ATOM 1379 C C . GLN A 1 186 ? 38.371 -1.681 10.663 1.00 49.88 186 GLN A C 1
ATOM 1381 O O . GLN A 1 186 ? 38.802 -2.837 10.658 1.00 49.88 186 GLN A O 1
ATOM 1386 N N . ARG A 1 187 ? 38.544 -0.850 9.629 1.00 42.97 187 ARG A N 1
ATOM 1387 C CA . ARG A 1 187 ? 39.309 -1.176 8.417 1.00 42.97 187 ARG A CA 1
ATOM 1388 C C . ARG A 1 187 ? 40.679 -0.507 8.421 1.00 42.97 187 ARG A C 1
ATOM 1390 O O . ARG A 1 187 ? 41.614 -1.141 7.883 1.00 42.97 187 ARG A O 1
#

=== Feature glossary ===
Each block in this record encodes a different view of the same protein. In brief:

Predicted aligned error. PAE(i, j) answers: if I align the predicted and true structures on residue i, how far off (in Å) do I expect residue j to be? A block-diagonal PAE matrix with low values on the blocks and high values off-diagonal is the signature of a multi-domain protein with confidently predicted domains but uncertain inter-domain orientation.

Contact-map, Ramachandran, and PAE plots. Plot images: a contact map (which residues are close in 3D, as an N×N binary image), a Ramachandran scatter (backbone torsion angles, revealing secondary-structure composition at a glance), and — for AlphaFold structures — a PAE heatmap (pairwise prediction confidence).

Backbone torsions (φ/ψ). φ (phi) and ψ (psi) are the two rotatable backbone dihedrals per residue: φ is the C(i-1)–N–Cα–C torsion, ψ is the N–Cα–C–N(i+1) torsion, both in degrees on (−180°, 180°]. α-helical residues cluster near (−60°, −45°); β-strand residues near (−120°, +130°). A Ramachandran plot is simply a scatter of (φ, ψ) for every residue.

Foldseek 3Di. A 3Di character summarizes, for each residue, the relative orientation of the Cα frame of its nearest spatial neighbor. Because it encodes fold topology rather than chemistry, 3Di alignments detect remote structural similarity that sequence alignment misses.

Radius of gyration, Cα contacts, bounding box. Three whole-structure scalars: the radius of gyration (RMS distance of Cα from centroid, in Å), the count of Cα–Cα contacts (pairs closer than 8 Å and separated by more than four residues in sequence — i.e. tertiary, not local, contacts), and the bounding-box dimensions. Together they distinguish compact globular folds from extended fibres or disordered chains.

Sequence. Sequence gives the chain of amino acids in standard one-letter code (A=alanine, C=cysteine, …, Y=tyrosine), read N→C. It is the only feature that is directly encoded by the gene; all structural features are derived from the folded form of this sequence.

mmCIF coordinates. Atomic coordinates in PDBx/mmCIF format — the same representation the Protein Data Bank distributes. Each line of the _atom_site loop places one backbone atom in Cartesian space (units: ångströms, origin: arbitrary).

Secondary structure (3-state, P-SEA). Three-state secondary structure (P-SEA) collapses the eight DSSP classes into helix (a), strand (b), and coil (c). P-SEA assigns these from Cα geometry alone — distances and angles — without requiring backbone oxygens, so it works on any Cα trace.

InterPro / GO / CATH / organism. Functional annotations link the protein to curated databases. InterPro entries identify conserved domains and families by matching the sequence against member-database signatures (Pfam, PROSITE, CDD, …). Gene Ontology (GO) terms describe molecular function, biological process, and cellular component in a controlled vocabulary. CATH places the structure in a hierarchical fold classification (Class/Architecture/Topology/Homologous-superfamily). The organism is the source species.

B-factor. B-factor (Debye–Waller factor) reflects atomic displacement in the crystal lattice. It is an experimental observable (units Å²), not a prediction; low values mean the atom is pinned down, high values mean it moves or is heterogeneous across the crystal.

Rendered structure images. Structure images are PyMOL renders from six orthogonal camera directions. Cartoon representation draws helices as coils and strands as arrows; sticks shows the backbone as bonds; surface shows the solvent-excluded envelope. Rainbow coloring maps sequence position to hue (blue→red, N→C); chain coloring assigns a distinct color per polypeptide.

Solvent-accessible surface area. Solvent-accessible surface area (SASA) is the area in Å² traced out by the centre of a 1.4 Å probe sphere (a water molecule) rolled over the protein's van der Waals surface (Shrake–Rupley / Lee–Richards construction). Buried residues have near-zero SASA; fully exposed residues can exceed 200 Å². The total SASA scales roughly with the number of surface residues.

Secondary structure (8-state, DSSP). The SS8 string is DSSP's per-residue secondary-structure call. α-helix (H) means an i→i+4 H-bond ladder; β-strand (E) means the residue participates in a β-sheet; 3₁₀ (G) and π (I) are tighter and wider helices; T/S are turns/bends; '-' is loop.

pLDDT. For AlphaFold models, the B-factor field carries pLDDT — the model's own estimate of local accuracy on a 0–100 scale. Regions with pLDDT<50 should be treated as essentially unmodeled; they often correspond to intrinsically disordered segments.

Nearest PDB structures. Nearest PDB neighbors are the top structural matches found by Foldseek when searching this structure against the entire Protein Data Bank. Each hit reports a TM-score (0 to 1; >0.5 almost always implies the same fold) and an E-value. These are *structural* homologs — they may share no detectable sequence similarity.